Protein AF-M1A4H3-F1 (afdb_monomer)

Structure (mmCIF, N/CA/C/O backbone):
data_AF-M1A4H3-F1
#
_entry.id   AF-M1A4H3-F1
#
loop_
_atom_site.group_PDB
_atom_site.id
_atom_site.type_symbol
_atom_site.label_atom_id
_atom_site.label_alt_id
_atom_site.label_comp_id
_atom_site.label_asym_id
_atom_site.label_entity_id
_atom_site.label_seq_id
_atom_site.pdbx_PDB_ins_code
_atom_site.Cartn_x
_atom_site.Cartn_y
_atom_site.Cartn_z
_atom_site.occupancy
_atom_site.B_iso_or_equiv
_atom_site.auth_seq_id
_atom_site.auth_comp_id
_atom_site.auth_asym_id
_atom_site.auth_atom_id
_atom_site.pdbx_PDB_model_num
ATOM 1 N N . MET A 1 1 ? 8.754 -22.303 5.321 1.00 61.53 1 MET A N 1
ATOM 2 C CA . MET A 1 1 ? 7.638 -21.385 5.647 1.00 61.53 1 MET A CA 1
ATOM 3 C C . MET A 1 1 ? 6.984 -20.973 4.337 1.00 61.53 1 MET A C 1
ATOM 5 O O . MET A 1 1 ? 7.694 -20.470 3.478 1.00 61.53 1 MET A O 1
ATOM 9 N N . SER A 1 2 ? 5.695 -21.259 4.132 1.00 80.38 2 SER A N 1
ATOM 10 C CA . SER A 1 2 ? 4.992 -20.855 2.902 1.00 80.38 2 SER A CA 1
ATOM 11 C C . SER A 1 2 ? 4.730 -19.345 2.916 1.00 80.38 2 SER A C 1
ATOM 13 O O . SER A 1 2 ? 4.352 -18.802 3.953 1.00 80.38 2 SER A O 1
ATOM 15 N N . ILE A 1 3 ? 4.919 -18.668 1.779 1.00 85.06 3 ILE A N 1
ATOM 16 C CA . ILE A 1 3 ? 4.609 -17.235 1.613 1.00 85.06 3 ILE A CA 1
ATOM 17 C C . ILE A 1 3 ? 3.110 -16.986 1.378 1.00 85.06 3 ILE A C 1
ATOM 19 O O . ILE A 1 3 ? 2.618 -15.864 1.460 1.00 85.06 3 ILE A O 1
ATOM 23 N N . GLU A 1 4 ? 2.357 -18.051 1.111 1.00 89.56 4 GLU A N 1
ATOM 24 C CA . GLU A 1 4 ? 0.943 -18.008 0.754 1.00 89.56 4 GLU A CA 1
ATOM 25 C C . GLU A 1 4 ? 0.037 -17.330 1.802 1.00 89.56 4 GLU A C 1
ATOM 27 O O . GLU A 1 4 ? -0.810 -16.521 1.404 1.00 89.56 4 GLU A O 1
ATOM 32 N N . PRO A 1 5 ? 0.223 -17.534 3.125 1.00 92.88 5 PRO A N 1
ATOM 33 C CA . PRO A 1 5 ? -0.540 -16.802 4.136 1.00 92.88 5 PRO A CA 1
ATOM 34 C C . PRO A 1 5 ? -0.305 -15.288 4.071 1.00 92.88 5 PRO A C 1
ATOM 36 O O . PRO A 1 5 ? -1.248 -14.510 4.222 1.00 92.88 5 PRO A O 1
ATOM 39 N N . PHE A 1 6 ? 0.928 -14.862 3.786 1.00 91.69 6 PHE A N 1
ATOM 40 C CA . PHE A 1 6 ? 1.271 -13.447 3.643 1.00 91.69 6 PHE A CA 1
ATOM 41 C C . PHE A 1 6 ? 0.659 -12.853 2.372 1.00 91.69 6 PHE A C 1
ATOM 43 O O . PHE A 1 6 ? 0.064 -11.779 2.422 1.00 91.69 6 PHE A O 1
ATOM 50 N N . ASN A 1 7 ? 0.685 -13.586 1.256 1.00 94.12 7 ASN A N 1
ATOM 51 C CA . ASN A 1 7 ? -0.012 -13.180 0.033 1.00 94.12 7 ASN A CA 1
ATOM 52 C C . ASN A 1 7 ? -1.515 -13.003 0.269 1.00 94.12 7 ASN A C 1
ATOM 54 O O . ASN A 1 7 ? -2.116 -12.034 -0.201 1.00 94.12 7 ASN A O 1
ATOM 58 N N . ARG A 1 8 ? -2.135 -13.917 1.024 1.00 95.38 8 ARG A N 1
ATOM 59 C CA . ARG A 1 8 ? -3.549 -13.811 1.397 1.00 95.38 8 ARG A CA 1
ATOM 60 C C . ARG A 1 8 ? -3.813 -12.581 2.267 1.00 95.38 8 ARG A C 1
ATOM 62 O O . ARG A 1 8 ? -4.794 -11.883 2.015 1.00 95.38 8 ARG A O 1
ATOM 69 N N . LEU A 1 9 ? -2.942 -12.290 3.235 1.00 95.50 9 LEU A N 1
ATOM 70 C CA . LEU A 1 9 ? -3.032 -11.087 4.067 1.00 95.50 9 LEU A CA 1
ATOM 71 C C . LEU A 1 9 ? -3.004 -9.814 3.213 1.00 95.50 9 LEU A C 1
ATOM 73 O O . LEU A 1 9 ? -3.907 -8.989 3.335 1.00 95.50 9 LEU A O 1
ATOM 77 N N . VAL A 1 10 ? -2.027 -9.690 2.307 1.00 96.19 10 VAL A N 1
ATOM 78 C CA . VAL A 1 10 ? -1.900 -8.538 1.396 1.00 96.19 10 VAL A CA 1
ATOM 79 C C . VAL A 1 10 ? -3.169 -8.369 0.563 1.00 96.19 10 VAL A C 1
ATOM 81 O O . VAL A 1 10 ? -3.719 -7.276 0.483 1.00 96.19 10 VAL A O 1
ATOM 84 N N . LYS A 1 11 ? -3.687 -9.461 -0.006 1.00 95.50 11 LYS A N 1
ATOM 85 C CA . LYS A 1 11 ? -4.909 -9.459 -0.823 1.00 95.50 11 LYS A CA 1
ATOM 86 C C . LYS A 1 11 ? -6.155 -9.019 -0.052 1.00 95.50 11 LYS A C 1
ATOM 88 O O . LYS A 1 11 ? -7.016 -8.351 -0.627 1.00 95.50 11 LYS A O 1
ATOM 93 N N . LEU A 1 12 ? -6.283 -9.412 1.213 1.00 96.31 12 LEU A N 1
ATOM 94 C CA . LEU A 1 12 ? -7.395 -8.989 2.067 1.00 96.31 12 LEU A CA 1
ATOM 95 C C . LEU A 1 12 ? -7.249 -7.517 2.465 1.00 96.31 12 LEU A C 1
ATOM 97 O O . LEU A 1 12 ? -8.198 -6.753 2.309 1.00 96.31 12 LEU A O 1
ATOM 101 N N . ALA A 1 13 ? -6.054 -7.106 2.894 1.00 95.38 13 ALA A N 1
ATOM 102 C CA . ALA A 1 13 ? -5.763 -5.724 3.268 1.00 95.38 13 ALA A CA 1
ATOM 103 C C . ALA A 1 13 ? -5.952 -4.753 2.090 1.00 95.38 13 ALA A C 1
ATOM 105 O O . ALA A 1 13 ? -6.558 -3.700 2.262 1.00 95.38 13 ALA A O 1
ATOM 106 N N . ALA A 1 14 ? -5.515 -5.138 0.886 1.00 95.19 14 ALA A N 1
ATOM 107 C CA . ALA A 1 14 ? -5.727 -4.387 -0.349 1.00 95.19 14 ALA A CA 1
ATOM 108 C C . ALA A 1 14 ? -7.209 -4.056 -0.567 1.00 95.19 14 ALA A C 1
ATOM 110 O O . ALA A 1 14 ? -7.572 -2.896 -0.720 1.00 95.19 14 ALA A O 1
ATOM 111 N N . ARG A 1 15 ? -8.084 -5.066 -0.517 1.00 93.69 15 ARG A N 1
ATOM 112 C CA . ARG A 1 15 ? -9.527 -4.869 -0.728 1.00 93.69 15 ARG A CA 1
ATOM 113 C C . ARG A 1 15 ? -10.191 -4.093 0.409 1.00 93.69 15 ARG A C 1
ATOM 115 O O . ARG A 1 15 ? -11.107 -3.327 0.155 1.00 93.69 15 ARG A O 1
ATOM 122 N N . ALA A 1 16 ? -9.747 -4.297 1.647 1.00 93.00 16 ALA A N 1
ATOM 123 C CA . ALA A 1 16 ? -10.362 -3.670 2.814 1.00 93.00 16 ALA A CA 1
ATOM 124 C C . ALA A 1 16 ? -9.984 -2.190 2.981 1.00 93.00 16 ALA A C 1
ATOM 126 O O . ALA A 1 16 ? -10.812 -1.398 3.420 1.00 93.00 16 ALA A O 1
ATOM 127 N N . PHE A 1 17 ? -8.740 -1.819 2.664 1.00 91.56 17 PHE A N 1
ATOM 128 C CA . PHE A 1 17 ? -8.202 -0.489 2.976 1.00 91.56 17 PHE A CA 1
ATOM 129 C C . PHE A 1 17 ? -7.875 0.360 1.747 1.00 91.56 17 PHE A C 1
ATOM 131 O O . PHE A 1 17 ? -7.725 1.572 1.876 1.00 91.56 17 PHE A O 1
ATOM 138 N N . TYR A 1 18 ? -7.749 -0.257 0.571 1.00 91.25 18 TYR A N 1
ATOM 139 C CA . TYR A 1 18 ? -7.131 0.366 -0.597 1.00 91.25 18 TYR A CA 1
ATOM 140 C C . TYR A 1 18 ? -7.986 0.254 -1.879 1.00 91.25 18 TYR A C 1
ATOM 142 O O . TYR A 1 18 ? -7.478 0.509 -2.968 1.00 91.25 18 TYR A O 1
ATOM 150 N N . ASP A 1 19 ? -9.276 -0.094 -1.782 1.00 87.06 19 ASP A N 1
ATOM 151 C CA . ASP A 1 19 ? -10.191 -0.155 -2.942 1.00 87.06 19 ASP A CA 1
ATOM 152 C C . ASP A 1 19 ? -10.471 1.236 -3.544 1.00 87.06 19 ASP A C 1
ATOM 154 O O . ASP A 1 19 ? -10.415 1.430 -4.761 1.00 87.06 19 ASP A O 1
ATOM 158 N N . ASP A 1 20 ? -10.665 2.233 -2.678 1.00 80.50 20 ASP A N 1
ATOM 159 C CA . ASP A 1 20 ? -11.137 3.574 -3.042 1.00 80.50 20 ASP A CA 1
ATOM 160 C C . ASP A 1 20 ? -10.064 4.666 -2.908 1.00 80.50 20 ASP A C 1
ATOM 162 O O . ASP A 1 20 ? -10.375 5.826 -2.639 1.00 80.50 20 ASP A O 1
ATOM 166 N N . ILE A 1 21 ? -8.779 4.338 -3.089 1.00 73.75 21 ILE A N 1
ATOM 167 C CA . ILE A 1 21 ? -7.724 5.357 -2.972 1.00 73.75 21 ILE A CA 1
ATOM 168 C C . ILE A 1 21 ? -7.893 6.426 -4.057 1.00 73.75 21 ILE A C 1
ATOM 170 O O . ILE A 1 21 ? -7.569 6.225 -5.231 1.00 73.75 21 ILE A O 1
ATOM 174 N N . THR A 1 22 ? -8.302 7.622 -3.646 1.00 62.78 22 THR A N 1
ATOM 175 C CA . THR A 1 22 ? -8.235 8.821 -4.475 1.00 62.78 22 THR A CA 1
ATOM 176 C C . THR A 1 22 ? -6.889 9.502 -4.253 1.00 62.78 22 THR A C 1
ATOM 178 O O . THR A 1 22 ? -6.707 10.236 -3.291 1.00 62.78 22 THR A O 1
ATOM 181 N N . THR A 1 23 ? -5.928 9.339 -5.164 1.00 56.72 23 THR A N 1
ATOM 182 C CA . THR A 1 23 ? -4.648 10.082 -5.106 1.00 56.72 23 THR A CA 1
ATOM 183 C C . THR A 1 23 ? -4.798 11.571 -5.498 1.00 56.72 23 THR A C 1
ATOM 185 O O . THR A 1 23 ? -3.877 12.150 -6.080 1.00 56.72 23 THR A O 1
ATOM 188 N N . LYS A 1 24 ? -5.976 12.184 -5.307 1.00 51.41 24 LYS A N 1
ATOM 189 C CA . LYS A 1 24 ? -6.238 13.611 -5.566 1.00 51.41 24 LYS A CA 1
ATOM 190 C C . LYS A 1 24 ? -6.269 14.335 -4.218 1.00 51.41 24 LYS A C 1
ATOM 192 O O . LYS A 1 24 ? -6.995 13.907 -3.335 1.00 51.41 24 LYS A O 1
ATOM 197 N N . GLY A 1 25 ? -5.496 15.415 -4.083 1.00 46.19 25 GLY A N 1
ATOM 198 C CA . GLY A 1 25 ? -5.625 16.340 -2.953 1.00 46.19 25 GLY A CA 1
ATOM 199 C C . GLY A 1 25 ? -6.985 17.044 -2.975 1.00 46.19 25 GLY A C 1
ATOM 200 O O . GLY A 1 25 ? -7.541 17.258 -4.054 1.00 46.19 25 GLY A O 1
ATOM 201 N N . ASP A 1 26 ? -7.491 17.407 -1.797 1.00 46.97 26 ASP A 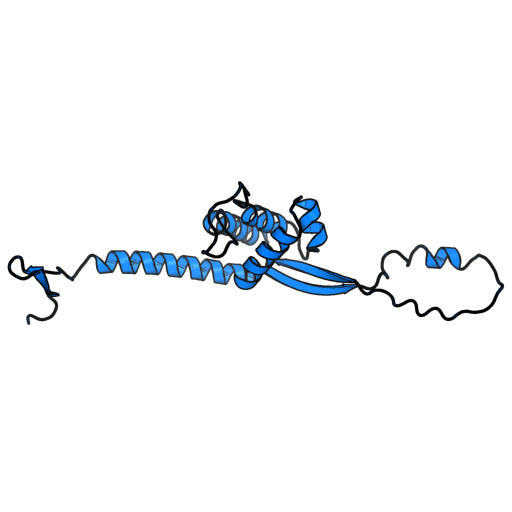N 1
ATOM 202 C CA . ASP A 1 26 ? -8.872 17.840 -1.508 1.00 46.97 26 ASP A CA 1
ATOM 203 C C . ASP A 1 26 ? -9.433 19.034 -2.319 1.00 46.97 26 ASP A C 1
ATOM 205 O O . ASP A 1 26 ? -10.619 19.332 -2.229 1.00 46.97 26 ASP A O 1
ATOM 209 N N . ASN A 1 27 ? -8.645 19.704 -3.167 1.00 46.09 27 ASN A N 1
ATOM 210 C CA . ASN A 1 27 ? -9.006 20.987 -3.790 1.00 46.09 27 ASN A CA 1
ATOM 211 C C . ASN A 1 27 ? -9.230 20.945 -5.316 1.00 46.09 27 ASN A C 1
ATOM 213 O O . ASN A 1 27 ? -8.806 21.859 -6.026 1.00 46.09 27 ASN A O 1
ATOM 217 N N . GLN A 1 28 ? -9.886 19.918 -5.867 1.00 50.28 28 GLN A N 1
ATOM 218 C CA . GLN A 1 28 ? -10.300 19.954 -7.281 1.00 50.28 28 GLN A CA 1
ATOM 219 C C . GLN A 1 28 ? -11.765 19.551 -7.497 1.00 50.28 28 GLN A C 1
ATOM 221 O O . GLN A 1 28 ? -12.145 18.435 -7.128 1.00 50.28 28 GLN A O 1
ATOM 226 N N . PRO A 1 29 ? -12.581 20.409 -8.150 1.00 47.84 29 PRO A N 1
ATOM 227 C CA . PRO A 1 29 ? -13.937 20.052 -8.536 1.00 47.84 29 PRO A CA 1
ATOM 228 C C . PRO A 1 29 ? -13.907 18.868 -9.507 1.00 47.84 29 PRO A C 1
ATOM 230 O O . PRO A 1 29 ? -13.010 18.729 -10.342 1.00 47.84 29 PRO A O 1
ATOM 233 N N . LYS A 1 30 ? -14.887 17.973 -9.353 1.00 54.81 30 LYS A N 1
ATOM 234 C CA . LYS A 1 30 ? -15.017 16.720 -10.103 1.00 54.81 30 LYS A CA 1
ATOM 235 C C . LYS A 1 30 ? -15.206 16.998 -11.600 1.00 54.81 30 LYS A C 1
ATOM 237 O O . LYS A 1 30 ? -16.330 17.045 -12.081 1.00 54.81 30 LYS A O 1
ATOM 242 N N . SER A 1 31 ? -14.113 17.127 -12.348 1.00 39.44 31 SER A N 1
ATOM 243 C CA . SER A 1 31 ? -14.131 16.947 -13.797 1.00 39.44 31 SER A CA 1
ATOM 244 C C . SER A 1 31 ? -13.686 15.525 -14.147 1.00 39.44 31 SER A C 1
ATOM 246 O O . SER A 1 31 ? -12.681 15.023 -13.637 1.00 39.44 31 SER A O 1
ATOM 248 N N . GLY A 1 32 ? -14.493 14.880 -14.992 1.00 43.75 32 GLY A N 1
ATOM 249 C CA . GLY A 1 32 ? -14.108 13.764 -15.852 1.00 43.75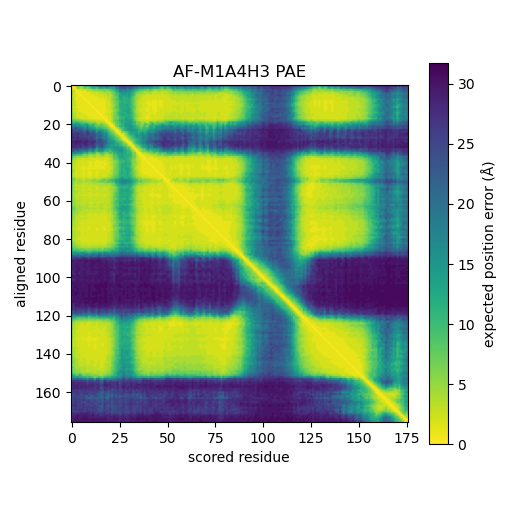 32 GLY A CA 1
ATOM 250 C C . GLY A 1 32 ? -13.722 12.460 -15.157 1.00 43.75 32 GLY A C 1
ATOM 251 O O . GLY A 1 32 ? -12.586 12.286 -14.728 1.00 43.75 32 GLY A O 1
ATOM 252 N N . ARG A 1 33 ? -14.672 11.521 -15.133 1.00 48.00 33 ARG A N 1
ATOM 253 C CA . ARG A 1 33 ? -14.497 10.058 -15.202 1.00 48.00 33 ARG A CA 1
ATOM 254 C C . ARG A 1 33 ? -13.036 9.584 -15.336 1.00 48.00 33 ARG A C 1
ATOM 256 O O . ARG A 1 33 ? -12.551 9.351 -16.437 1.00 48.00 33 ARG A O 1
ATOM 263 N N . SER A 1 34 ? -12.339 9.407 -14.216 1.00 53.72 34 SER A N 1
ATOM 264 C CA . SER A 1 34 ? -11.167 8.531 -14.172 1.00 53.72 34 SER A CA 1
ATOM 265 C C . SER A 1 34 ? -11.449 7.470 -13.126 1.00 53.72 34 SER A C 1
ATOM 267 O O . SER A 1 34 ? -11.411 7.763 -11.926 1.00 53.72 34 SER A O 1
ATOM 269 N N . ASP A 1 35 ? -11.762 6.269 -13.595 1.00 61.56 35 ASP A N 1
ATOM 270 C CA . ASP A 1 35 ? -12.054 5.082 -12.795 1.00 61.56 35 ASP A CA 1
ATOM 271 C C . ASP A 1 35 ? -10.757 4.570 -12.133 1.00 61.56 35 ASP A C 1
ATOM 273 O O . ASP A 1 35 ? -10.278 3.479 -12.411 1.00 61.56 35 ASP A O 1
ATOM 277 N N . ASN A 1 36 ? -10.131 5.389 -11.273 1.00 68.56 36 ASN A N 1
ATOM 278 C CA . ASN A 1 36 ? -8.916 5.007 -10.536 1.00 68.56 36 ASN A CA 1
ATOM 279 C C . ASN A 1 36 ? -9.213 4.029 -9.387 1.00 68.56 36 ASN A C 1
ATOM 281 O O . ASN A 1 36 ? -8.293 3.550 -8.720 1.00 68.56 36 ASN A O 1
ATOM 285 N N . ARG A 1 37 ? -10.500 3.757 -9.156 1.00 80.56 37 ARG A N 1
ATOM 286 C CA . ARG A 1 37 ? -10.997 2.794 -8.182 1.00 80.56 37 ARG A CA 1
ATOM 287 C C . ARG A 1 37 ? -10.457 1.404 -8.513 1.00 80.56 37 ARG A C 1
ATOM 289 O O . ARG A 1 37 ? -10.458 0.992 -9.669 1.00 80.56 37 ARG A O 1
ATOM 296 N N . GLY A 1 38 ? -9.946 0.701 -7.510 1.00 86.94 38 GLY A N 1
ATOM 297 C CA . GLY A 1 38 ? -9.391 -0.642 -7.665 1.00 86.94 38 GLY A CA 1
ATOM 298 C C . GLY A 1 38 ? -7.992 -0.720 -8.296 1.00 86.94 38 GLY A C 1
ATOM 299 O O . GLY A 1 38 ? -7.374 -1.781 -8.216 1.00 86.94 38 GLY A O 1
ATOM 300 N N . ILE A 1 39 ? -7.421 0.366 -8.848 1.00 91.00 39 ILE A N 1
ATOM 301 C CA . ILE A 1 39 ? -6.050 0.347 -9.414 1.00 91.00 39 ILE A CA 1
ATOM 302 C C . ILE A 1 39 ? -5.027 -0.090 -8.358 1.00 91.00 39 ILE A C 1
ATOM 304 O O . ILE A 1 39 ? -4.147 -0.907 -8.627 1.00 91.00 39 ILE A O 1
ATOM 308 N N . ALA A 1 40 ? -5.162 0.429 -7.139 1.00 93.38 40 ALA A N 1
ATOM 309 C CA . ALA A 1 40 ? -4.304 0.078 -6.017 1.00 93.38 40 ALA A CA 1
ATOM 310 C C . ALA A 1 40 ? -4.377 -1.421 -5.675 1.00 93.38 40 ALA A C 1
ATOM 312 O O . ALA A 1 40 ? -3.343 -2.072 -5.512 1.00 93.38 40 ALA A O 1
ATOM 313 N N . VAL A 1 41 ? -5.586 -1.985 -5.656 1.00 94.81 41 VAL A N 1
ATOM 314 C CA . VAL A 1 41 ? -5.809 -3.420 -5.432 1.00 94.81 41 VAL A CA 1
ATOM 315 C C . VAL A 1 41 ? -5.150 -4.253 -6.530 1.00 94.81 41 VAL A C 1
ATOM 317 O O . VAL A 1 41 ? -4.480 -5.238 -6.225 1.00 94.81 41 VAL A O 1
ATOM 320 N N . VAL A 1 42 ? -5.289 -3.841 -7.794 1.00 94.81 42 VAL A N 1
ATOM 321 C CA . VAL A 1 42 ? -4.683 -4.527 -8.947 1.00 94.81 42 VAL A CA 1
ATOM 322 C C . VAL A 1 42 ? -3.156 -4.533 -8.856 1.00 94.81 42 VAL A C 1
ATOM 324 O O . VAL A 1 42 ? -2.537 -5.576 -9.067 1.00 94.81 42 VAL A O 1
ATOM 327 N N . ILE A 1 43 ? -2.538 -3.403 -8.498 1.00 95.19 43 ILE A N 1
ATOM 328 C CA . ILE A 1 43 ? -1.079 -3.309 -8.346 1.00 95.19 43 ILE A CA 1
ATOM 329 C C . ILE A 1 43 ? -0.592 -4.218 -7.211 1.00 95.19 43 ILE A C 1
ATOM 331 O O . ILE A 1 43 ? 0.348 -4.986 -7.413 1.00 95.19 43 ILE A O 1
ATOM 335 N N . LEU A 1 44 ? -1.237 -4.180 -6.038 1.00 95.69 44 LEU A N 1
ATOM 336 C CA . LEU A 1 44 ? -0.858 -5.039 -4.912 1.00 95.69 44 LEU A CA 1
ATOM 337 C C . LEU A 1 44 ? -1.032 -6.526 -5.252 1.00 95.69 44 LEU A C 1
ATOM 339 O O . LEU A 1 44 ? -0.131 -7.315 -4.973 1.00 95.69 44 LEU A O 1
ATOM 343 N N . ASP A 1 45 ? -2.132 -6.920 -5.908 1.00 95.06 45 ASP A N 1
ATOM 344 C CA . ASP A 1 45 ? -2.348 -8.316 -6.318 1.00 95.06 45 ASP A CA 1
ATOM 345 C C . ASP A 1 45 ? -1.284 -8.787 -7.319 1.00 95.06 45 ASP A C 1
ATOM 347 O O . ASP A 1 45 ? -0.778 -9.904 -7.195 1.00 95.06 45 ASP A O 1
ATOM 351 N N . ALA A 1 46 ? -0.876 -7.931 -8.259 1.00 95.88 46 ALA A N 1
ATOM 352 C CA . ALA A 1 46 ? 0.206 -8.239 -9.190 1.00 95.88 46 ALA A CA 1
ATOM 353 C C . ALA A 1 46 ? 1.551 -8.437 -8.471 1.00 95.88 46 ALA A C 1
ATOM 355 O O . ALA A 1 46 ? 2.270 -9.398 -8.761 1.00 95.88 46 ALA A O 1
ATOM 356 N N . LEU A 1 47 ? 1.862 -7.583 -7.491 1.00 95.38 47 LEU A N 1
ATOM 357 C CA . LEU A 1 47 ? 3.088 -7.681 -6.696 1.00 95.38 47 LEU A CA 1
ATOM 358 C C . LEU A 1 47 ? 3.104 -8.905 -5.761 1.00 95.38 47 LEU A C 1
ATOM 360 O O . LEU A 1 47 ? 4.181 -9.397 -5.446 1.00 95.38 47 LEU A O 1
ATOM 364 N N . THR A 1 48 ? 1.954 -9.485 -5.384 1.00 94.50 48 THR A N 1
ATOM 365 C CA . THR A 1 48 ? 1.951 -10.773 -4.643 1.00 94.50 48 THR A CA 1
ATOM 366 C C . THR A 1 48 ? 2.442 -11.960 -5.476 1.00 94.50 48 THR A C 1
ATOM 368 O O . THR A 1 48 ? 2.786 -13.004 -4.924 1.00 94.50 48 THR A O 1
ATOM 371 N N . ARG A 1 49 ? 2.466 -11.829 -6.810 1.00 91.19 49 ARG A N 1
ATOM 372 C CA . ARG A 1 49 ? 2.866 -12.904 -7.733 1.00 91.19 49 ARG A CA 1
ATOM 373 C C . ARG A 1 49 ? 4.313 -12.775 -8.207 1.00 91.19 49 ARG A C 1
ATOM 375 O O . ARG A 1 49 ? 4.812 -13.694 -8.848 1.00 91.19 49 ARG A O 1
ATOM 382 N N . ARG A 1 50 ? 4.965 -11.633 -7.965 1.00 88.19 50 ARG A N 1
ATOM 383 C CA . ARG A 1 50 ? 6.265 -11.288 -8.552 1.00 88.19 50 ARG A CA 1
ATOM 384 C C . ARG A 1 50 ? 7.138 -10.567 -7.536 1.00 88.19 50 ARG A C 1
ATOM 386 O O . ARG A 1 50 ? 6.685 -9.637 -6.880 1.00 88.19 50 ARG A O 1
ATOM 393 N N . GLN A 1 51 ? 8.405 -10.949 -7.456 1.00 85.19 51 GLN A N 1
ATOM 394 C CA . GLN A 1 51 ? 9.380 -10.268 -6.611 1.00 85.19 51 GLN A CA 1
ATOM 395 C C . GLN A 1 51 ? 10.239 -9.325 -7.462 1.00 85.19 51 GLN A C 1
ATOM 397 O O . GLN A 1 51 ? 10.617 -9.694 -8.568 1.00 85.19 51 GLN A O 1
ATOM 402 N N . TRP A 1 52 ? 10.531 -8.125 -6.945 1.00 92.62 52 TRP A N 1
ATOM 403 C CA . TRP A 1 52 ? 11.396 -7.109 -7.569 1.00 92.62 52 TRP A CA 1
ATOM 404 C C . TRP A 1 52 ? 11.092 -6.842 -9.053 1.00 92.62 52 TRP A C 1
ATOM 406 O O . TRP A 1 52 ? 11.832 -7.238 -9.950 1.00 92.62 52 TRP A O 1
ATOM 416 N N . VAL A 1 53 ? 9.996 -6.130 -9.319 1.00 94.44 53 VAL A N 1
ATOM 417 C CA . VAL A 1 53 ? 9.534 -5.829 -10.683 1.00 94.44 53 VAL A CA 1
ATOM 418 C C . VAL A 1 53 ? 9.960 -4.421 -11.093 1.00 94.44 53 VAL A C 1
ATOM 420 O O . VAL A 1 53 ? 9.790 -3.475 -10.318 1.00 94.44 53 VAL A O 1
ATOM 423 N N . ARG A 1 54 ? 10.463 -4.261 -12.326 1.00 94.19 54 ARG A N 1
ATOM 424 C CA . ARG A 1 54 ? 10.677 -2.937 -12.933 1.00 94.19 54 ARG A CA 1
ATOM 425 C C . ARG A 1 54 ? 9.352 -2.201 -13.057 1.00 94.19 54 ARG A C 1
ATOM 427 O O . ARG A 1 54 ? 8.402 -2.730 -13.630 1.00 94.19 54 ARG A O 1
ATOM 434 N N . GLU A 1 55 ? 9.301 -0.956 -12.598 1.00 95.06 55 GLU A N 1
ATOM 435 C CA . GLU A 1 55 ? 8.070 -0.155 -12.645 1.00 95.06 55 GLU A CA 1
ATOM 436 C C . GLU A 1 55 ? 7.538 0.019 -14.073 1.00 95.06 55 GLU A C 1
ATOM 438 O O . GLU A 1 55 ? 6.331 0.049 -14.293 1.00 95.06 55 GLU A O 1
ATOM 443 N N . GLU A 1 56 ? 8.431 0.115 -15.058 1.00 92.56 56 GLU A N 1
ATOM 444 C CA . GLU A 1 56 ? 8.051 0.253 -16.466 1.00 92.56 56 GLU A CA 1
ATOM 445 C C . GLU A 1 56 ? 7.385 -1.009 -17.018 1.00 92.56 56 GLU A C 1
ATOM 447 O O . GLU A 1 56 ? 6.399 -0.908 -17.746 1.00 92.56 56 GLU A O 1
ATOM 452 N N . ASP A 1 57 ? 7.885 -2.187 -16.648 1.00 94.12 57 ASP A N 1
ATOM 453 C CA . ASP A 1 57 ? 7.308 -3.464 -17.077 1.00 94.12 57 ASP A CA 1
ATOM 454 C C . ASP A 1 57 ? 5.993 -3.734 -16.342 1.00 94.12 57 ASP A C 1
ATOM 456 O O . ASP A 1 57 ? 5.017 -4.162 -16.951 1.00 94.12 57 ASP A O 1
ATOM 460 N N . LEU A 1 58 ? 5.915 -3.374 -15.057 1.00 95.25 58 LEU A N 1
ATOM 461 C CA . LEU A 1 58 ? 4.671 -3.430 -14.293 1.00 95.25 58 LEU A CA 1
ATOM 462 C C . LEU A 1 58 ? 3.578 -2.546 -14.917 1.00 95.25 58 LEU A C 1
ATOM 464 O O . LEU A 1 58 ? 2.425 -2.963 -15.001 1.00 95.25 58 LEU A O 1
ATOM 468 N N . ALA A 1 59 ? 3.931 -1.342 -15.386 1.00 95.12 59 ALA A N 1
ATOM 469 C CA . ALA A 1 59 ? 2.991 -0.454 -16.071 1.00 95.12 59 ALA A CA 1
ATOM 470 C C . ALA A 1 59 ? 2.466 -1.073 -17.372 1.00 95.12 59 ALA A C 1
ATOM 472 O O . ALA A 1 59 ? 1.259 -1.044 -17.617 1.00 95.12 59 ALA A O 1
ATOM 473 N N . LYS A 1 60 ? 3.362 -1.651 -18.183 1.00 95.12 60 LYS A N 1
ATOM 474 C CA . LYS A 1 60 ? 3.009 -2.310 -19.449 1.00 95.12 60 LYS A CA 1
ATOM 475 C C . LYS 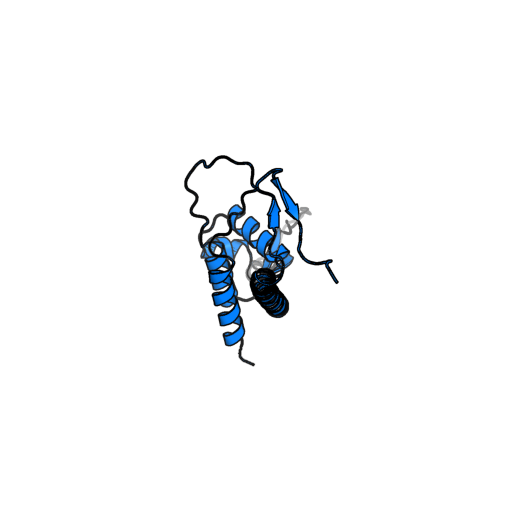A 1 60 ? 2.086 -3.504 -19.219 1.00 95.12 60 LYS A C 1
ATOM 477 O O . LYS A 1 60 ? 1.044 -3.593 -19.864 1.00 95.12 60 LYS A O 1
ATOM 482 N N . ASP A 1 61 ? 2.423 -4.364 -18.263 1.00 93.94 61 ASP A N 1
ATOM 483 C CA . ASP A 1 61 ? 1.674 -5.591 -17.985 1.00 93.94 61 ASP A CA 1
ATOM 484 C C . ASP A 1 61 ? 0.273 -5.311 -17.445 1.00 93.94 61 ASP A C 1
ATOM 486 O O . ASP A 1 61 ? -0.691 -5.974 -17.828 1.00 93.94 61 ASP A O 1
ATOM 490 N N . LEU A 1 62 ? 0.145 -4.297 -16.586 1.00 93.38 62 LEU A N 1
ATOM 491 C CA . LEU A 1 62 ? -1.147 -3.866 -16.052 1.00 93.38 62 LEU A CA 1
ATOM 492 C C . LEU A 1 62 ? -1.899 -2.922 -16.998 1.00 93.38 62 LEU A C 1
ATOM 494 O O . LEU A 1 62 ? -3.018 -2.520 -16.687 1.00 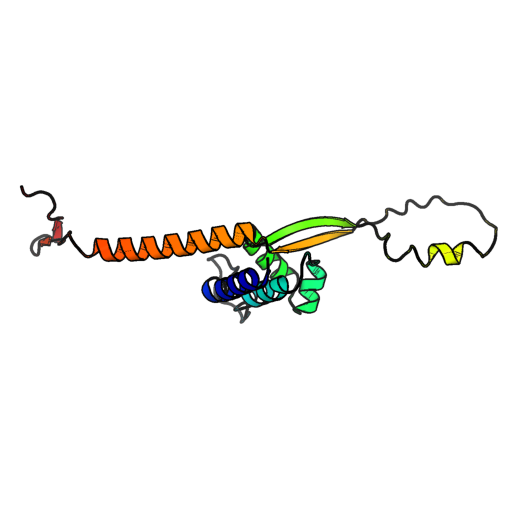93.38 62 LEU A O 1
ATOM 498 N N . LYS A 1 63 ? -1.299 -2.563 -18.143 1.00 93.38 63 LYS A N 1
ATOM 499 C CA . LYS A 1 63 ? -1.822 -1.576 -19.103 1.00 93.38 63 LYS A CA 1
ATOM 500 C C . LYS A 1 63 ? -2.189 -0.247 -18.430 1.00 93.38 63 LYS A C 1
ATOM 502 O O . LYS A 1 63 ? -3.155 0.414 -18.806 1.00 93.38 63 LYS A O 1
ATOM 507 N N . LEU A 1 64 ? -1.411 0.139 -17.421 1.00 91.19 64 LEU A N 1
ATOM 508 C CA . LEU A 1 64 ? -1.600 1.368 -16.662 1.00 91.19 64 LEU A CA 1
ATOM 509 C C . LEU A 1 64 ? -0.703 2.470 -17.211 1.00 91.19 64 LEU A C 1
ATOM 511 O O . LEU A 1 64 ? 0.448 2.247 -17.584 1.00 91.19 64 LEU A O 1
ATOM 515 N N . HIS A 1 65 ? -1.199 3.704 -17.177 1.00 91.06 65 HIS A N 1
ATOM 516 C CA . HIS A 1 65 ? -0.366 4.849 -17.504 1.00 91.06 65 HIS A CA 1
ATOM 517 C C . HIS A 1 65 ? 0.752 5.010 -16.457 1.00 91.06 65 HIS A C 1
ATOM 519 O O . HIS A 1 65 ? 0.488 5.093 -15.254 1.00 91.06 65 HIS A O 1
ATOM 525 N N . THR A 1 66 ? 2.008 5.156 -16.891 1.00 91.81 66 THR A N 1
ATOM 526 C CA . THR A 1 66 ? 3.189 5.190 -16.003 1.00 91.81 66 THR A CA 1
ATOM 527 C C . THR A 1 66 ? 3.095 6.257 -14.908 1.00 91.81 66 THR A C 1
ATOM 529 O O . THR A 1 66 ? 3.525 6.041 -13.777 1.00 91.81 66 THR A O 1
ATOM 532 N N . LYS A 1 67 ? 2.489 7.417 -15.199 1.00 90.88 67 LYS A N 1
ATOM 533 C CA . LYS A 1 67 ? 2.266 8.481 -14.197 1.00 90.88 67 LYS A CA 1
ATOM 534 C C . LYS A 1 67 ? 1.265 8.074 -13.111 1.00 90.88 67 LYS A C 1
ATOM 536 O O . LYS A 1 67 ? 1.429 8.506 -11.976 1.00 90.88 67 LYS A O 1
ATOM 541 N N . GLN A 1 68 ? 0.241 7.284 -13.447 1.00 90.00 68 GLN A N 1
ATOM 542 C CA . GLN A 1 68 ? -0.708 6.764 -12.458 1.00 90.00 68 GLN A CA 1
ATOM 543 C C . GLN A 1 68 ? -0.014 5.726 -11.581 1.00 90.00 68 GLN A C 1
ATOM 545 O O . GLN A 1 68 ? 0.005 5.901 -10.367 1.00 90.00 68 GLN A O 1
ATOM 550 N N . LEU A 1 69 ? 0.668 4.748 -12.191 1.00 93.19 69 LEU A N 1
ATOM 551 C CA . LEU A 1 69 ? 1.427 3.738 -11.450 1.00 93.19 69 LEU A CA 1
ATOM 552 C C . LEU A 1 69 ? 2.428 4.382 -10.482 1.00 93.19 69 LEU A C 1
ATOM 554 O O . LEU A 1 69 ? 2.412 4.077 -9.296 1.00 93.19 69 LEU A O 1
ATOM 558 N N . ARG A 1 70 ? 3.251 5.330 -10.951 1.00 92.50 70 ARG A N 1
ATOM 559 C CA . ARG A 1 70 ? 4.239 6.015 -10.098 1.00 92.50 70 ARG A CA 1
ATOM 560 C C . ARG A 1 70 ? 3.609 6.765 -8.924 1.00 92.50 70 ARG A C 1
ATOM 562 O O . ARG A 1 70 ? 4.232 6.837 -7.872 1.00 92.50 70 ARG A O 1
ATOM 569 N N . ARG A 1 71 ? 2.413 7.345 -9.084 1.00 91.62 71 ARG A N 1
ATOM 570 C CA . ARG A 1 71 ? 1.693 7.995 -7.972 1.00 91.62 71 ARG A CA 1
ATOM 571 C C . ARG A 1 71 ? 1.245 6.966 -6.941 1.00 91.62 71 ARG A C 1
ATOM 573 O O . ARG A 1 71 ? 1.474 7.171 -5.757 1.00 91.62 71 ARG A O 1
ATOM 580 N N . THR A 1 72 ? 0.664 5.858 -7.393 1.00 93.06 72 THR A N 1
ATOM 581 C CA . THR A 1 72 ? 0.209 4.787 -6.501 1.00 93.06 72 THR A CA 1
ATOM 582 C C . THR A 1 72 ? 1.375 4.091 -5.795 1.00 93.06 72 THR A C 1
ATOM 584 O O . THR A 1 72 ? 1.285 3.826 -4.604 1.00 93.06 72 THR A O 1
ATOM 587 N N . LEU A 1 73 ? 2.499 3.861 -6.481 1.00 94.56 73 LEU A N 1
ATOM 588 C CA . LEU A 1 73 ? 3.699 3.285 -5.866 1.00 94.56 73 LEU A CA 1
ATOM 589 C C . LEU A 1 73 ? 4.315 4.214 -4.809 1.00 94.56 73 LEU A C 1
ATOM 591 O O . LEU A 1 73 ? 4.699 3.732 -3.752 1.00 94.56 73 LEU A O 1
ATOM 595 N N . ARG A 1 74 ? 4.358 5.536 -5.037 1.00 94.00 74 ARG A N 1
ATOM 596 C CA . ARG A 1 74 ? 4.786 6.490 -3.992 1.00 94.00 74 ARG A CA 1
ATOM 597 C C . ARG A 1 74 ? 3.884 6.429 -2.764 1.00 94.00 74 ARG A C 1
ATOM 599 O O . ARG A 1 74 ? 4.384 6.356 -1.653 1.00 94.00 74 ARG A O 1
ATOM 606 N N . PHE A 1 75 ? 2.569 6.386 -2.974 1.00 94.06 75 PHE A N 1
ATOM 607 C CA . PHE A 1 75 ? 1.617 6.232 -1.877 1.00 94.06 75 PHE A CA 1
ATOM 608 C C . PHE A 1 75 ? 1.863 4.933 -1.087 1.00 94.06 75 PHE A C 1
ATOM 610 O O . PHE A 1 75 ? 1.893 4.946 0.138 1.00 94.06 75 PHE A O 1
ATOM 617 N N . PHE A 1 76 ? 2.103 3.808 -1.765 1.00 95.69 76 PHE A N 1
ATOM 618 C CA . PHE A 1 76 ? 2.422 2.546 -1.090 1.00 95.69 76 PHE A CA 1
ATOM 619 C C . PHE A 1 76 ? 3.764 2.559 -0.354 1.00 95.69 76 PHE A C 1
ATOM 621 O O . PHE A 1 76 ? 3.904 1.883 0.662 1.00 95.69 76 PHE A O 1
ATOM 628 N N . GLU A 1 77 ? 4.747 3.301 -0.856 1.00 95.62 77 GLU A N 1
ATOM 629 C CA . GLU A 1 77 ? 6.039 3.499 -0.196 1.00 95.62 77 GLU A CA 1
ATOM 630 C C . GLU A 1 77 ? 5.892 4.347 1.081 1.00 95.62 77 GLU A C 1
ATOM 632 O O . GLU A 1 77 ? 6.453 4.001 2.124 1.00 95.62 77 GLU A O 1
ATOM 637 N N . GLU A 1 78 ? 5.082 5.409 1.037 1.00 95.06 78 GLU A N 1
ATOM 638 C CA . GLU A 1 78 ? 4.722 6.229 2.205 1.00 95.06 78 GLU A CA 1
ATOM 639 C C . GLU A 1 78 ? 3.982 5.399 3.265 1.00 95.06 78 GLU A C 1
ATOM 641 O O . GLU A 1 78 ? 4.306 5.461 4.451 1.00 95.06 78 GLU A O 1
ATOM 646 N N . GLU A 1 79 ? 3.063 4.543 2.820 1.00 94.25 79 GLU A N 1
ATOM 647 C CA . GLU A 1 79 ? 2.293 3.607 3.646 1.00 94.25 79 GLU A CA 1
ATOM 648 C C . GLU A 1 79 ? 3.086 2.375 4.111 1.00 94.25 79 GLU A C 1
ATOM 650 O O . GLU A 1 79 ? 2.524 1.504 4.776 1.00 94.25 79 GLU A O 1
ATOM 655 N N . LYS A 1 80 ? 4.382 2.289 3.775 1.00 96.19 80 LYS A N 1
ATOM 656 C CA . LYS A 1 80 ? 5.284 1.181 4.141 1.00 96.19 80 LYS A CA 1
ATOM 657 C C . LYS A 1 80 ? 4.816 -0.194 3.653 1.00 96.19 80 LYS A C 1
ATOM 659 O O . LYS A 1 80 ? 5.108 -1.212 4.269 1.00 96.19 80 LYS A O 1
ATOM 664 N N . LEU A 1 81 ? 4.105 -0.240 2.528 1.00 96.06 81 LEU A N 1
ATOM 665 C CA . LEU A 1 81 ? 3.671 -1.496 1.911 1.00 96.06 81 LEU A CA 1
ATOM 666 C C . LEU A 1 81 ? 4.701 -2.049 0.926 1.00 96.06 81 LEU A C 1
ATOM 668 O O . LEU A 1 81 ? 4.769 -3.256 0.703 1.00 96.06 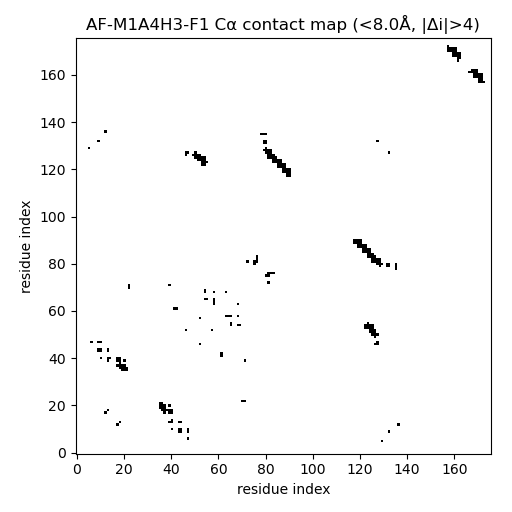81 LEU A O 1
ATOM 672 N N . ILE A 1 82 ? 5.476 -1.171 0.291 1.00 96.62 82 ILE A N 1
ATOM 673 C CA . ILE A 1 82 ? 6.473 -1.566 -0.703 1.00 96.62 82 ILE A CA 1
ATOM 674 C C . ILE A 1 82 ? 7.837 -0.967 -0.395 1.00 96.62 82 ILE A C 1
ATOM 676 O O . ILE A 1 82 ? 7.947 0.109 0.193 1.00 96.62 82 ILE A O 1
ATOM 680 N N . THR A 1 83 ? 8.866 -1.641 -0.890 1.00 95.56 83 THR A N 1
ATOM 681 C CA . THR A 1 83 ? 10.223 -1.111 -1.003 1.00 95.56 83 THR A CA 1
ATOM 682 C C . THR A 1 83 ? 10.486 -0.749 -2.458 1.00 95.56 83 THR A C 1
ATOM 684 O O . THR A 1 83 ? 10.101 -1.494 -3.368 1.00 95.56 83 THR A O 1
ATOM 687 N N . ARG A 1 84 ? 11.145 0.390 -2.688 1.00 94.31 84 ARG A N 1
ATOM 688 C CA . ARG A 1 84 ? 11.580 0.827 -4.017 1.00 94.31 84 ARG A CA 1
ATOM 689 C C . ARG A 1 84 ? 13.095 0.969 -4.044 1.00 94.31 84 ARG A C 1
ATOM 691 O O . ARG A 1 84 ? 13.693 1.462 -3.094 1.00 94.31 84 ARG A O 1
ATOM 698 N N . ASP A 1 85 ? 13.697 0.513 -5.134 1.00 92.44 85 ASP A N 1
ATOM 699 C CA . ASP A 1 85 ? 15.140 0.586 -5.362 1.00 92.44 85 ASP A CA 1
ATOM 700 C C . ASP A 1 85 ? 15.412 1.169 -6.754 1.00 92.44 85 ASP A C 1
ATOM 702 O O . ASP A 1 85 ? 14.730 0.835 -7.727 1.00 92.44 85 ASP A O 1
ATOM 706 N N . HIS A 1 86 ? 16.398 2.058 -6.854 1.00 89.25 86 HIS A N 1
ATOM 707 C CA . HIS A 1 86 ? 16.764 2.735 -8.096 1.00 89.25 86 HIS A CA 1
ATOM 708 C C . HIS A 1 86 ? 18.158 2.296 -8.521 1.00 89.25 86 HIS A C 1
ATOM 710 O O . HIS A 1 86 ? 19.162 2.689 -7.927 1.00 89.25 86 HIS A O 1
ATOM 716 N N . ARG A 1 87 ? 18.231 1.517 -9.599 1.00 86.00 87 ARG A N 1
ATOM 717 C CA . ARG A 1 87 ? 19.490 0.977 -10.115 1.00 86.00 87 ARG A CA 1
ATOM 718 C C . ARG A 1 87 ? 19.878 1.678 -11.402 1.00 86.00 87 ARG A C 1
ATOM 720 O O . ARG A 1 87 ? 19.066 1.817 -12.313 1.00 86.00 87 ARG A O 1
ATOM 727 N N . LYS A 1 88 ? 21.133 2.117 -11.489 1.00 76.88 88 LYS A N 1
ATOM 728 C CA . LYS A 1 88 ? 21.724 2.568 -12.752 1.00 76.88 88 LYS A CA 1
ATOM 729 C C . LYS A 1 88 ? 22.170 1.337 -13.518 1.00 76.88 88 LYS A C 1
ATOM 731 O O . LYS A 1 88 ? 23.160 0.712 -13.148 1.00 76.88 88 LYS A O 1
ATOM 736 N N . GLU A 1 89 ? 21.451 0.994 -14.574 1.00 68.38 89 GLU A N 1
ATOM 737 C CA . GLU A 1 89 ? 21.881 -0.068 -15.475 1.00 68.38 89 GLU A CA 1
ATOM 738 C C . GLU A 1 89 ? 22.563 0.579 -16.681 1.00 68.38 89 GLU A C 1
ATOM 740 O O . GLU A 1 89 ? 22.037 1.482 -17.337 1.00 68.38 89 GLU A O 1
ATOM 745 N N . GLY A 1 90 ? 23.792 0.146 -16.959 1.00 55.41 90 GLY A N 1
ATOM 746 C CA . GLY A 1 90 ? 24.392 0.377 -18.266 1.00 55.41 90 GLY A CA 1
ATOM 747 C C . GLY A 1 90 ? 23.759 -0.575 -19.279 1.00 55.41 90 GLY A C 1
ATOM 748 O O . GLY A 1 90 ? 23.363 -1.679 -18.918 1.00 55.41 90 GLY A O 1
ATOM 749 N N . ALA A 1 91 ? 23.734 -0.210 -20.562 1.00 56.62 91 ALA A N 1
ATOM 750 C CA . ALA A 1 91 ? 23.235 -1.047 -21.666 1.00 56.62 91 ALA A CA 1
ATOM 751 C C . ALA A 1 91 ? 24.035 -2.361 -21.910 1.00 56.62 91 ALA A C 1
ATOM 753 O O . ALA A 1 91 ? 24.017 -2.928 -23.004 1.00 56.62 91 ALA A O 1
ATOM 754 N N . LYS A 1 92 ? 24.770 -2.860 -20.911 1.00 55.59 92 LYS A N 1
ATOM 755 C CA . LYS A 1 92 ? 25.598 -4.068 -20.952 1.00 55.59 92 LYS A CA 1
ATOM 756 C C . LYS A 1 92 ? 24.811 -5.269 -20.418 1.00 55.59 92 LYS A C 1
ATOM 758 O O . LYS A 1 92 ? 25.139 -5.841 -19.391 1.00 55.59 92 LYS A O 1
ATOM 763 N N . GLY A 1 93 ? 23.758 -5.628 -21.141 1.00 47.31 93 GLY A N 1
ATOM 764 C CA . GLY A 1 93 ? 23.047 -6.904 -20.980 1.00 47.31 93 GLY A CA 1
ATOM 765 C C . GLY A 1 93 ? 22.625 -7.507 -22.320 1.00 47.31 93 GLY A C 1
ATOM 766 O O . GLY A 1 93 ? 22.588 -8.720 -22.469 1.00 47.31 93 GLY A O 1
ATOM 767 N N . ALA A 1 94 ? 22.413 -6.663 -23.336 1.00 44.81 94 ALA A N 1
ATOM 768 C CA . ALA A 1 94 ? 22.028 -7.081 -24.686 1.00 44.81 94 ALA A CA 1
ATOM 769 C C . ALA A 1 94 ? 23.189 -7.092 -25.708 1.00 44.81 94 ALA A C 1
ATOM 771 O O . ALA A 1 94 ? 22.981 -7.456 -26.859 1.00 44.81 94 ALA A O 1
ATOM 772 N N . LYS A 1 95 ? 24.414 -6.700 -25.319 1.00 47.44 95 LYS A N 1
ATOM 773 C CA . LYS A 1 95 ? 25.586 -6.638 -26.224 1.00 47.44 95 LYS A CA 1
ATOM 774 C C . LYS A 1 95 ? 26.667 -7.702 -25.981 1.00 47.44 95 LYS A C 1
ATOM 776 O O . LYS A 1 95 ? 27.656 -7.708 -26.701 1.00 47.44 95 LYS A O 1
ATOM 781 N N . VAL A 1 96 ? 26.499 -8.619 -25.024 1.00 49.69 96 VAL A N 1
ATOM 782 C CA . VAL A 1 96 ? 27.515 -9.668 -24.779 1.00 49.69 96 VAL A CA 1
ATOM 783 C C . VAL A 1 96 ? 27.465 -10.777 -25.842 1.00 49.69 96 VAL A C 1
ATOM 785 O O . VAL A 1 96 ? 28.500 -11.342 -26.169 1.00 49.69 96 VAL A O 1
ATOM 788 N N . TYR A 1 97 ? 26.312 -11.020 -26.474 1.00 50.31 97 TYR A N 1
ATOM 789 C CA . TYR A 1 97 ? 26.213 -11.980 -27.582 1.00 50.31 97 TYR A CA 1
ATOM 790 C C . TYR A 1 97 ? 26.759 -11.424 -28.913 1.00 50.31 97 TYR A C 1
ATOM 792 O O . TYR A 1 97 ? 27.432 -12.140 -29.645 1.00 50.31 97 TYR A O 1
ATOM 800 N N . ASN A 1 98 ? 26.562 -10.131 -29.205 1.00 53.84 98 ASN A N 1
ATOM 801 C CA . ASN A 1 98 ? 26.954 -9.557 -30.503 1.00 53.84 98 AS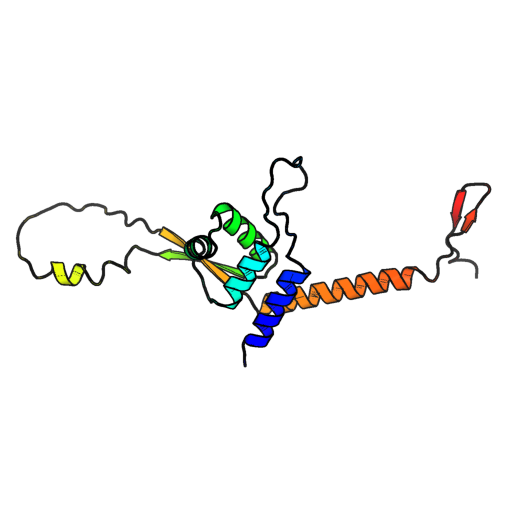N A CA 1
ATOM 802 C C . ASN A 1 98 ? 28.424 -9.108 -30.584 1.00 53.84 98 ASN A C 1
ATOM 804 O O . ASN A 1 98 ? 28.982 -9.080 -31.677 1.00 53.84 98 ASN A O 1
ATOM 808 N N . SER A 1 99 ? 29.078 -8.773 -29.464 1.00 53.19 99 SER A N 1
ATOM 809 C CA . SER A 1 99 ? 30.502 -8.392 -29.486 1.00 53.19 99 SER A CA 1
ATOM 810 C C . SER A 1 99 ? 31.444 -9.574 -29.730 1.00 53.19 99 SER A C 1
ATOM 812 O O . SER A 1 99 ? 32.525 -9.367 -30.267 1.00 53.19 99 SER A O 1
ATOM 814 N N . ALA A 1 100 ? 31.037 -10.803 -29.396 1.00 48.25 100 ALA A N 1
ATOM 815 C CA . ALA A 1 100 ? 31.822 -12.000 -29.701 1.00 48.25 100 ALA A CA 1
ATOM 816 C C . ALA A 1 100 ? 31.777 -12.371 -31.198 1.00 48.25 100 ALA A C 1
ATOM 818 O O . ALA A 1 100 ? 32.728 -12.951 -31.708 1.00 48.25 100 ALA A O 1
ATOM 819 N N . VAL A 1 101 ? 30.709 -11.991 -31.913 1.00 51.19 101 VAL A N 1
ATOM 820 C CA . VAL A 1 101 ? 30.534 -12.276 -33.352 1.00 51.19 101 VAL A CA 1
ATOM 821 C C . VAL A 1 101 ? 31.282 -11.267 -34.235 1.00 51.19 101 VAL A C 1
ATOM 823 O O . VAL A 1 101 ? 31.697 -11.600 -35.338 1.00 51.19 101 VAL A O 1
ATOM 826 N N . ALA A 1 102 ? 31.516 -10.043 -33.750 1.00 53.16 102 ALA A N 1
ATOM 827 C CA . ALA A 1 102 ? 32.260 -9.018 -34.490 1.00 53.16 102 ALA A CA 1
ATOM 828 C C . ALA A 1 102 ? 33.794 -9.182 -34.416 1.00 53.16 102 ALA A C 1
ATOM 830 O O . ALA A 1 102 ? 34.512 -8.519 -35.156 1.00 53.16 102 ALA A O 1
ATOM 831 N N . ALA A 1 103 ? 34.306 -10.051 -33.537 1.00 52.97 103 ALA A N 1
ATOM 832 C CA . ALA A 1 103 ? 35.744 -10.227 -33.319 1.00 52.97 103 ALA A CA 1
ATOM 833 C C . ALA A 1 103 ? 36.428 -11.188 -34.316 1.00 52.97 103 ALA A C 1
ATOM 835 O O . ALA A 1 103 ? 37.634 -11.392 -34.214 1.00 52.97 103 ALA A O 1
ATOM 836 N N . THR A 1 104 ? 35.696 -11.775 -35.272 1.00 52.97 104 THR A N 1
ATOM 837 C CA . THR A 1 104 ? 36.252 -12.719 -36.264 1.00 52.97 104 THR A CA 1
ATOM 838 C C . THR A 1 104 ? 36.365 -12.158 -37.683 1.00 52.97 104 THR A C 1
ATOM 840 O O . THR A 1 104 ? 36.666 -12.923 -38.592 1.00 52.97 104 THR A O 1
ATOM 843 N N . VAL A 1 105 ? 36.136 -10.858 -37.903 1.00 44.75 105 VAL A N 1
ATOM 844 C CA . VAL A 1 105 ? 36.269 -10.243 -39.238 1.00 44.75 105 VAL A CA 1
ATOM 845 C C . VAL A 1 105 ? 37.178 -9.014 -39.170 1.00 44.75 105 VAL A C 1
ATOM 847 O O . VAL A 1 105 ? 36.735 -7.895 -38.945 1.00 44.75 105 VAL A O 1
ATOM 850 N N . ASP A 1 106 ? 38.471 -9.304 -39.291 1.00 40.31 106 ASP A N 1
ATOM 851 C CA . ASP A 1 106 ? 39.535 -8.543 -39.952 1.00 40.31 106 ASP A CA 1
ATOM 852 C C . ASP A 1 106 ? 39.639 -7.010 -39.805 1.00 40.31 106 ASP A C 1
ATOM 854 O O . ASP A 1 106 ? 38.871 -6.220 -40.344 1.00 40.31 106 ASP A O 1
ATOM 858 N N . ILE A 1 107 ? 40.735 -6.618 -39.139 1.00 45.38 107 ILE A N 1
ATOM 859 C CA . ILE A 1 107 ? 41.868 -5.855 -39.700 1.00 45.38 107 ILE A CA 1
ATOM 860 C C . ILE A 1 107 ? 41.495 -4.813 -40.773 1.00 45.38 107 ILE A C 1
ATOM 862 O O . ILE A 1 107 ? 41.384 -5.138 -41.949 1.00 45.38 107 ILE A O 1
ATOM 866 N N . LEU A 1 108 ? 41.431 -3.543 -40.356 1.00 41.69 108 LEU A N 1
ATOM 867 C CA . LEU A 1 108 ? 42.195 -2.379 -40.853 1.00 41.69 108 LEU A CA 1
ATOM 868 C C . LEU A 1 108 ? 41.387 -1.091 -40.579 1.00 41.69 108 LEU A C 1
ATOM 870 O O . LEU A 1 108 ? 40.186 -1.050 -40.809 1.00 41.69 108 LEU A O 1
ATOM 874 N N . GLN A 1 109 ? 42.098 -0.020 -40.204 1.00 35.59 109 GLN A N 1
ATOM 875 C CA . GLN A 1 109 ? 41.691 1.401 -40.168 1.00 35.59 109 GLN A CA 1
ATOM 876 C C . GLN A 1 109 ? 41.338 2.021 -38.800 1.00 35.59 109 GLN A C 1
ATOM 878 O O . GLN A 1 109 ? 40.218 1.986 -38.306 1.00 35.59 109 GLN A O 1
ATOM 883 N N . ASN A 1 110 ? 42.370 2.662 -38.238 1.00 30.67 110 ASN A N 1
ATOM 884 C CA . ASN A 1 110 ? 42.408 4.034 -37.719 1.00 30.67 110 ASN A CA 1
ATOM 885 C C . ASN A 1 110 ? 41.115 4.697 -37.203 1.00 30.67 110 ASN A C 1
ATOM 887 O O . ASN A 1 110 ? 40.249 5.097 -37.972 1.00 30.67 110 ASN A O 1
ATOM 891 N N . GLY A 1 111 ? 41.181 5.081 -35.923 1.00 34.84 111 GLY A N 1
ATOM 892 C CA . GLY A 1 111 ? 41.018 6.477 -35.509 1.00 34.84 111 GLY A CA 1
ATOM 893 C C . GLY A 1 111 ? 39.596 7.033 -35.440 1.00 34.84 111 GLY A C 1
ATOM 894 O O . GLY A 1 111 ? 39.103 7.601 -36.410 1.00 34.84 111 GLY A O 1
ATOM 895 N N . LYS A 1 112 ? 39.021 7.006 -34.231 1.00 35.34 112 LYS A N 1
ATOM 896 C CA . LYS A 1 112 ? 38.428 8.162 -33.527 1.00 35.34 112 LYS A CA 1
ATOM 897 C C . LYS A 1 112 ? 37.877 7.682 -32.183 1.00 35.34 112 LYS A C 1
ATOM 899 O O . LYS A 1 112 ? 36.895 6.948 -32.141 1.00 35.34 112 LYS A O 1
ATOM 904 N N . GLU A 1 113 ? 38.529 8.099 -31.098 1.00 44.81 113 GLU A N 1
ATOM 905 C CA . GLU A 1 113 ? 37.951 8.126 -29.751 1.00 44.81 113 GLU A CA 1
ATOM 906 C C . GLU A 1 113 ? 36.641 8.923 -29.806 1.00 44.81 113 GLU A C 1
ATOM 908 O O . GLU A 1 113 ? 36.629 10.153 -29.815 1.00 44.81 113 GLU A O 1
ATOM 913 N N . GLY A 1 114 ? 35.529 8.206 -29.928 1.00 38.66 114 GLY A N 1
ATOM 914 C CA . GLY A 1 114 ? 34.203 8.734 -29.671 1.00 38.66 114 GLY A CA 1
ATOM 915 C C . GLY A 1 114 ? 33.923 8.571 -28.187 1.00 38.66 114 GLY A C 1
ATOM 916 O O . GLY A 1 114 ? 33.878 7.446 -27.692 1.00 38.66 114 GLY A O 1
ATOM 917 N N . ASP A 1 115 ? 33.742 9.690 -27.488 1.00 41.66 115 ASP A N 1
ATOM 918 C CA . ASP A 1 115 ? 33.108 9.758 -26.171 1.00 41.66 115 ASP A CA 1
ATOM 919 C C . ASP A 1 115 ? 31.662 9.244 -26.300 1.00 41.66 115 ASP A C 1
ATOM 921 O O . ASP A 1 115 ? 30.692 10.004 -26.366 1.00 41.66 115 ASP A O 1
ATOM 925 N N . ASP A 1 116 ? 31.513 7.922 -26.397 1.00 47.25 116 ASP A N 1
ATOM 926 C CA . ASP A 1 116 ? 30.251 7.233 -26.202 1.00 47.25 116 ASP A CA 1
ATOM 927 C C . ASP A 1 116 ? 29.930 7.368 -24.716 1.00 47.25 116 ASP A C 1
ATOM 929 O O . ASP A 1 116 ? 30.200 6.481 -23.902 1.00 47.25 116 ASP A O 1
ATOM 933 N N . LYS A 1 117 ? 29.337 8.510 -24.349 1.00 47.44 117 LYS A N 1
ATOM 934 C CA . LYS A 1 117 ? 28.600 8.667 -23.097 1.00 47.44 117 LYS A CA 1
ATOM 935 C C . LYS A 1 117 ? 27.525 7.591 -23.081 1.00 47.44 117 LYS A C 1
ATOM 937 O O . LYS A 1 117 ? 26.405 7.806 -23.548 1.00 47.44 117 LYS A O 1
ATOM 942 N N . ILE A 1 118 ? 27.876 6.414 -22.564 1.00 57.41 118 ILE A N 1
ATOM 943 C CA . ILE A 1 118 ? 26.957 5.317 -22.294 1.00 57.41 118 ILE A CA 1
ATOM 944 C C . ILE A 1 118 ? 25.890 5.924 -21.391 1.00 57.41 118 ILE A C 1
ATOM 946 O O . ILE A 1 118 ? 26.131 6.164 -20.207 1.00 57.41 118 ILE A O 1
ATOM 950 N N . LYS A 1 119 ? 24.724 6.238 -21.968 1.00 50.81 119 LYS A N 1
ATOM 951 C CA . LYS A 1 119 ? 23.572 6.748 -21.230 1.00 50.81 119 LYS A CA 1
ATOM 952 C C . LYS A 1 119 ? 23.167 5.657 -20.248 1.00 50.81 119 LYS A C 1
ATOM 954 O O . LYS A 1 119 ? 22.495 4.697 -20.612 1.00 50.81 119 LYS A O 1
ATOM 959 N N . MET A 1 120 ? 23.654 5.766 -19.015 1.00 59.19 120 MET A N 1
ATOM 960 C CA . MET A 1 120 ? 23.193 4.939 -17.914 1.00 59.19 120 MET A CA 1
ATOM 961 C C . MET A 1 120 ? 21.735 5.300 -17.671 1.00 59.19 120 MET A C 1
ATOM 963 O O . MET A 1 120 ? 21.427 6.427 -17.279 1.00 59.19 120 MET A O 1
ATOM 967 N N . HIS A 1 121 ? 20.840 4.361 -17.948 1.00 67.56 121 HIS A N 1
ATOM 968 C CA . HIS A 1 121 ? 19.433 4.543 -17.657 1.00 67.56 121 HIS A CA 1
ATOM 969 C C . HIS A 1 121 ? 19.184 4.067 -16.224 1.00 67.56 121 HIS A C 1
ATOM 971 O O . HIS A 1 121 ? 19.528 2.950 -15.840 1.00 67.56 121 HIS A O 1
ATOM 977 N N . THR A 1 122 ? 18.638 4.959 -15.399 1.00 85.31 122 THR A N 1
ATOM 978 C CA . THR A 1 122 ? 18.214 4.615 -14.041 1.00 85.31 122 THR A CA 1
ATOM 979 C C . THR A 1 122 ? 16.860 3.921 -14.121 1.00 85.31 122 THR A C 1
ATOM 981 O O . THR A 1 122 ? 15.872 4.552 -14.498 1.00 85.31 122 THR A O 1
ATOM 984 N N . HIS A 1 123 ? 16.805 2.647 -13.743 1.00 87.88 123 HIS A N 1
ATOM 985 C CA . HIS A 1 123 ? 15.569 1.882 -13.634 1.00 87.88 123 HIS A CA 1
ATOM 986 C C . HIS A 1 123 ? 15.104 1.812 -12.180 1.00 87.88 123 HIS A C 1
ATOM 988 O O . HIS A 1 123 ? 15.893 1.602 -11.259 1.00 87.88 123 HIS A O 1
ATOM 994 N N . SER A 1 124 ? 13.800 1.990 -11.985 1.00 92.62 124 SER A N 1
ATOM 995 C CA . SER A 1 124 ? 13.142 1.851 -10.686 1.00 92.62 124 SER A CA 1
ATOM 996 C C . SER A 1 124 ? 12.525 0.463 -10.570 1.00 92.62 124 SER A C 1
ATOM 998 O O . SER A 1 124 ? 11.786 0.034 -11.463 1.00 92.62 124 SER A O 1
ATOM 1000 N N . TYR A 1 125 ? 12.797 -0.211 -9.463 1.00 95.12 125 TYR A N 1
ATOM 1001 C CA . TYR A 1 125 ? 12.263 -1.517 -9.105 1.00 95.12 125 TYR A CA 1
ATOM 1002 C C . TYR A 1 125 ? 11.406 -1.406 -7.848 1.00 95.12 125 TYR A C 1
ATOM 1004 O O . TYR A 1 125 ? 11.669 -0.567 -6.988 1.00 95.12 125 TYR A O 1
ATOM 1012 N N . CYS A 1 126 ? 10.397 -2.268 -7.726 1.00 95.69 126 CYS A N 1
ATOM 1013 C CA . CYS A 1 126 ? 9.544 -2.330 -6.542 1.00 95.69 126 CYS A CA 1
ATOM 1014 C C . CYS A 1 126 ? 9.229 -3.770 -6.119 1.00 95.69 126 CYS A C 1
ATOM 1016 O O . CYS A 1 126 ? 9.145 -4.680 -6.951 1.00 95.69 126 CYS A O 1
ATOM 1018 N N . CYS A 1 127 ? 9.046 -3.977 -4.816 1.00 95.06 127 CYS A N 1
ATOM 1019 C CA . CYS A 1 127 ? 8.593 -5.239 -4.232 1.00 95.06 127 CYS A CA 1
ATOM 1020 C C . CYS A 1 127 ? 7.759 -5.000 -2.966 1.00 95.06 127 CYS A C 1
ATOM 1022 O O . CYS A 1 127 ? 7.839 -3.933 -2.362 1.00 95.06 127 CYS A O 1
ATOM 1024 N N . LEU A 1 128 ? 6.978 -6.000 -2.548 1.00 96.12 128 LEU A N 1
ATOM 1025 C CA . LEU A 1 128 ? 6.269 -5.966 -1.264 1.00 96.12 128 LEU A CA 1
ATOM 1026 C C . LEU A 1 128 ? 7.248 -6.127 -0.097 1.00 96.12 128 LEU A C 1
ATOM 1028 O O . LEU A 1 128 ? 8.127 -6.990 -0.148 1.00 96.12 128 LEU A O 1
ATOM 1032 N N . ASP A 1 129 ? 7.038 -5.353 0.965 1.00 95.56 129 ASP A N 1
ATOM 1033 C CA . ASP A 1 129 ? 7.725 -5.523 2.246 1.00 95.56 129 ASP A CA 1
ATOM 1034 C C . ASP A 1 129 ? 6.797 -6.246 3.230 1.00 95.56 129 ASP A C 1
ATOM 1036 O O . ASP A 1 129 ? 6.009 -5.636 3.950 1.00 95.56 129 ASP A O 1
ATOM 1040 N N . TYR A 1 130 ? 6.840 -7.579 3.239 1.00 94.00 130 TYR A N 1
ATOM 1041 C CA . TYR A 1 130 ? 5.913 -8.379 4.048 1.00 94.00 130 TYR A CA 1
ATOM 1042 C C . TYR A 1 130 ? 6.024 -8.126 5.556 1.00 94.00 130 TYR A C 1
ATOM 1044 O O . TYR A 1 130 ? 5.018 -8.261 6.256 1.00 94.00 130 TYR A O 1
ATOM 1052 N N . ALA A 1 131 ? 7.211 -7.767 6.053 1.00 94.31 131 ALA A N 1
ATOM 1053 C CA . ALA A 1 131 ? 7.410 -7.477 7.468 1.00 94.31 131 ALA A CA 1
ATOM 1054 C C . ALA A 1 131 ? 6.697 -6.171 7.841 1.00 94.31 131 ALA A C 1
ATOM 1056 O O . ALA A 1 131 ? 5.848 -6.165 8.732 1.00 94.31 131 ALA A O 1
ATOM 1057 N N . GLN A 1 132 ? 6.952 -5.102 7.082 1.00 96.38 132 GLN A N 1
ATOM 1058 C CA . GLN A 1 132 ? 6.299 -3.813 7.311 1.00 96.38 132 GLN A CA 1
ATOM 1059 C C . GLN A 1 132 ? 4.786 -3.886 7.088 1.00 96.38 132 GLN A C 1
ATOM 1061 O O . GLN A 1 132 ? 4.021 -3.373 7.902 1.00 96.38 132 GLN A O 1
ATOM 1066 N N . ILE A 1 133 ? 4.323 -4.587 6.044 1.00 96.44 133 ILE A N 1
ATOM 1067 C CA . ILE A 1 133 ? 2.885 -4.768 5.793 1.00 96.44 133 ILE A CA 1
ATOM 1068 C C . ILE A 1 133 ? 2.201 -5.417 6.999 1.00 96.44 133 ILE A C 1
ATOM 1070 O O . ILE A 1 133 ? 1.108 -4.995 7.385 1.00 96.44 133 ILE A O 1
ATOM 1074 N N . TYR A 1 134 ? 2.813 -6.443 7.593 1.00 95.75 134 TYR A N 1
ATOM 1075 C CA . TYR A 1 134 ? 2.248 -7.102 8.766 1.00 95.75 134 TYR A CA 1
ATOM 1076 C C . TYR A 1 134 ? 2.071 -6.120 9.930 1.00 95.75 134 TYR A C 1
ATOM 1078 O O . TYR A 1 134 ? 0.983 -6.057 10.513 1.00 95.75 134 TYR A O 1
ATOM 1086 N N . ASP A 1 135 ? 3.087 -5.308 10.218 1.00 96.94 135 ASP A N 1
ATOM 1087 C CA . ASP A 1 135 ? 3.037 -4.315 11.292 1.00 96.94 135 ASP A CA 1
ATOM 1088 C C . ASP A 1 135 ? 2.011 -3.210 11.009 1.00 96.94 135 ASP A C 1
ATOM 1090 O O . ASP A 1 135 ? 1.213 -2.866 11.887 1.00 96.94 135 ASP A O 1
ATOM 1094 N N . VAL A 1 136 ? 1.946 -2.719 9.768 1.00 96.75 136 VAL A N 1
ATOM 1095 C CA . VAL A 1 136 ? 0.958 -1.723 9.324 1.00 96.75 136 VAL A CA 1
ATOM 1096 C C . VAL A 1 136 ? -0.464 -2.256 9.489 1.00 96.75 136 VAL A C 1
ATOM 1098 O O . VAL A 1 136 ? -1.311 -1.590 10.092 1.00 96.75 136 VAL A O 1
ATOM 1101 N N . VAL A 1 137 ? -0.747 -3.466 8.996 1.00 96.56 137 VAL A N 1
ATOM 1102 C CA . VAL A 1 137 ? -2.086 -4.069 9.092 1.00 96.56 137 VAL A CA 1
ATOM 1103 C C . VAL A 1 137 ? -2.455 -4.333 10.550 1.00 96.56 137 VAL A C 1
ATOM 1105 O O . VAL A 1 137 ? -3.562 -3.991 10.977 1.00 96.56 137 VAL A O 1
ATOM 1108 N N . ARG A 1 138 ? -1.526 -4.875 11.344 1.00 96.88 138 ARG A N 1
ATOM 1109 C CA . ARG A 1 138 ? -1.721 -5.106 12.781 1.00 96.88 138 ARG A CA 1
ATOM 1110 C C . ARG A 1 138 ? -2.048 -3.805 13.511 1.00 96.88 138 ARG A C 1
ATOM 1112 O O . ARG A 1 138 ? -2.989 -3.767 14.306 1.00 96.88 138 ARG A O 1
ATOM 1119 N N . TYR A 1 139 ? -1.307 -2.737 13.225 1.00 96.94 139 TYR A N 1
ATOM 1120 C CA . TYR A 1 139 ? -1.523 -1.428 13.827 1.00 96.94 139 TYR A CA 1
ATOM 1121 C C . TYR A 1 139 ? -2.873 -0.819 13.427 1.00 96.94 139 TYR A C 1
ATOM 1123 O O . TYR A 1 139 ? -3.610 -0.344 14.296 1.00 96.94 139 TYR A O 1
ATOM 1131 N N . ARG A 1 140 ? -3.243 -0.882 12.140 1.00 95.69 140 ARG A N 1
ATOM 1132 C CA . ARG A 1 140 ? -4.544 -0.402 11.639 1.00 95.69 140 ARG A CA 1
ATOM 1133 C C . ARG A 1 140 ? -5.705 -1.103 12.340 1.00 95.69 140 ARG A C 1
ATOM 1135 O O . ARG A 1 140 ? -6.584 -0.431 12.878 1.00 95.69 140 ARG A O 1
ATOM 1142 N N . LEU A 1 141 ? -5.669 -2.434 12.424 1.00 96.56 141 LEU A N 1
ATOM 1143 C CA . LEU A 1 141 ? -6.695 -3.215 13.122 1.00 96.56 141 LEU A CA 1
ATOM 1144 C C . LEU A 1 141 ? -6.756 -2.883 14.616 1.00 96.56 141 LEU A C 1
ATOM 1146 O O . LEU A 1 141 ? -7.844 -2.727 15.172 1.00 96.56 141 LEU A O 1
ATOM 1150 N N . HIS A 1 142 ? -5.600 -2.722 15.267 1.00 97.44 142 HIS A N 1
ATOM 1151 C CA . HIS A 1 142 ? -5.546 -2.312 16.668 1.00 97.44 142 HIS A CA 1
ATOM 1152 C C . HIS A 1 142 ? -6.204 -0.942 16.884 1.00 97.44 142 HIS A C 1
ATOM 1154 O O . HIS A 1 142 ? -7.026 -0.792 17.789 1.00 97.44 142 HIS A O 1
ATOM 1160 N N . ARG A 1 143 ? -5.895 0.044 16.034 1.00 96.75 143 ARG A N 1
ATOM 1161 C CA . ARG A 1 143 ? -6.487 1.388 16.105 1.00 96.75 143 ARG A CA 1
ATOM 1162 C C . ARG A 1 143 ? -7.984 1.380 15.836 1.00 96.75 143 ARG A C 1
ATOM 1164 O O . ARG A 1 143 ? -8.709 2.051 16.562 1.00 96.75 143 ARG A O 1
ATOM 1171 N N . MET A 1 144 ? -8.449 0.596 14.865 1.00 95.88 144 MET A N 1
ATOM 1172 C CA . MET A 1 144 ? -9.882 0.422 14.608 1.00 95.88 144 MET A CA 1
ATOM 1173 C C . MET A 1 144 ? -10.598 -0.166 15.825 1.00 95.88 144 MET A C 1
ATOM 1175 O O . MET A 1 144 ? -11.588 0.398 16.282 1.00 95.88 144 MET A O 1
ATOM 1179 N N . LYS A 1 145 ? -10.062 -1.252 16.400 1.00 96.19 145 LYS A N 1
ATOM 1180 C CA . LYS A 1 145 ? -10.623 -1.873 17.608 1.00 96.19 145 LYS A CA 1
ATOM 1181 C C . LYS A 1 145 ? -10.657 -0.892 18.778 1.00 96.19 145 LYS A C 1
ATOM 1183 O O . LYS A 1 145 ? -11.663 -0.825 19.475 1.00 96.19 145 LYS A O 1
ATOM 1188 N N . LYS A 1 146 ? -9.570 -0.143 18.988 1.00 95.81 146 LYS A N 1
ATOM 1189 C CA . LYS A 1 146 ? -9.491 0.862 20.050 1.00 95.81 146 LYS A CA 1
ATOM 1190 C C . LYS A 1 146 ? -10.532 1.963 19.847 1.00 95.81 146 LYS A C 1
ATOM 1192 O O . LYS A 1 146 ? -11.292 2.216 20.763 1.00 95.81 146 LYS A O 1
ATOM 1197 N N . LYS A 1 147 ? -10.630 2.539 18.646 1.00 94.50 147 LYS A N 1
ATOM 1198 C CA . LYS A 1 147 ? -11.602 3.599 18.343 1.00 94.50 147 LYS A CA 1
ATOM 1199 C C . LYS A 1 147 ? -13.045 3.150 18.591 1.00 94.50 147 LYS A C 1
ATOM 1201 O O . LYS A 1 147 ? -13.792 3.864 19.242 1.00 94.50 147 LYS A O 1
ATOM 1206 N N . LEU A 1 148 ? -13.414 1.955 18.125 1.00 93.62 148 LEU A N 1
ATOM 1207 C CA . LEU A 1 148 ? -14.753 1.402 18.363 1.00 93.62 148 LEU A CA 1
ATOM 1208 C C . LEU A 1 148 ? -15.025 1.159 19.851 1.00 93.62 148 LEU A C 1
ATOM 1210 O O . LEU A 1 148 ? -16.144 1.367 20.308 1.00 93.62 148 LEU A O 1
ATOM 1214 N N . ARG A 1 149 ? -14.011 0.722 20.606 1.00 92.38 149 ARG A N 1
ATOM 1215 C CA . ARG A 1 149 ? -14.121 0.545 22.055 1.00 92.38 149 ARG A CA 1
ATOM 1216 C C . ARG A 1 149 ? -14.293 1.885 22.767 1.00 92.38 149 ARG A C 1
ATOM 1218 O O . ARG A 1 149 ? -15.225 2.015 23.543 1.00 92.38 149 ARG A O 1
ATOM 1225 N N . ASP A 1 150 ? -13.465 2.873 22.439 1.00 90.44 150 ASP A N 1
ATOM 1226 C CA . ASP A 1 150 ? -13.542 4.223 23.004 1.00 90.44 150 ASP A CA 1
ATOM 1227 C C . ASP A 1 150 ? -14.921 4.860 22.704 1.00 90.44 150 ASP A C 1
ATOM 1229 O O . ASP A 1 150 ? -15.529 5.473 23.575 1.00 90.44 150 ASP A O 1
ATOM 1233 N N . GLU A 1 151 ? -15.473 4.664 21.498 1.00 88.69 151 GLU A N 1
ATOM 1234 C CA . GLU A 1 151 ? -16.822 5.128 21.123 1.00 88.69 151 GLU A CA 1
ATOM 1235 C C . GLU A 1 151 ? -17.964 4.384 21.837 1.00 88.69 151 GLU A C 1
ATOM 1237 O O . GLU A 1 151 ? -19.046 4.950 22.006 1.00 88.69 151 GLU A O 1
ATOM 1242 N N . LEU A 1 152 ? -17.759 3.124 22.228 1.00 86.19 152 LEU A N 1
ATOM 1243 C CA . LEU A 1 152 ? -18.737 2.350 22.994 1.00 86.19 152 LEU A CA 1
ATOM 1244 C C . LEU A 1 152 ? -18.687 2.717 24.482 1.00 86.19 152 LEU A C 1
ATOM 1246 O O . LEU A 1 152 ? -19.734 2.922 25.093 1.00 86.19 152 LEU A O 1
ATOM 1250 N N . ASP A 1 153 ? -17.481 2.855 25.032 1.00 81.50 153 AS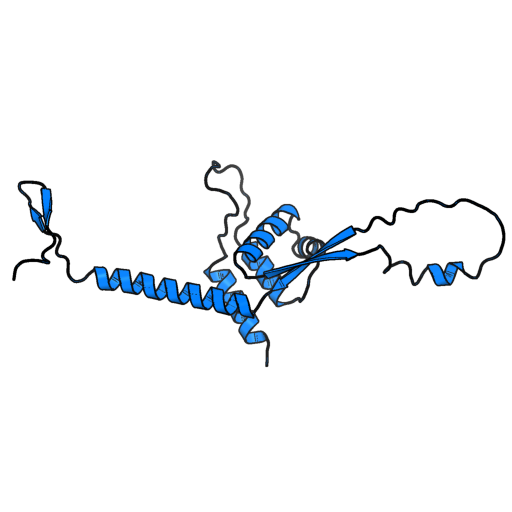P A N 1
ATOM 1251 C CA . ASP A 1 153 ? -17.243 3.210 26.430 1.00 81.50 153 ASP A CA 1
ATOM 1252 C C . ASP A 1 153 ? -17.704 4.658 26.710 1.00 81.50 153 ASP A C 1
ATOM 1254 O O . ASP A 1 153 ? -18.337 4.911 27.733 1.00 81.50 153 ASP A O 1
ATOM 1258 N N . ASN A 1 154 ? -17.539 5.585 25.752 1.00 64.19 154 ASN A N 1
ATOM 1259 C CA . ASN A 1 154 ? -18.031 6.971 25.848 1.00 64.19 154 ASN A CA 1
ATOM 1260 C C . ASN A 1 154 ? -19.567 7.110 25.862 1.00 64.19 154 ASN A C 1
ATOM 1262 O O . ASN A 1 154 ? -20.076 8.203 26.107 1.00 64.19 154 ASN A O 1
ATOM 1266 N N . LYS A 1 155 ? -20.327 6.037 25.603 1.00 59.22 155 LYS A N 1
ATOM 1267 C CA . LYS A 1 155 ? -21.801 6.060 25.689 1.00 59.22 155 LYS A CA 1
ATOM 1268 C C . LYS A 1 155 ? -22.334 5.764 27.089 1.00 59.22 155 LYS A C 1
ATOM 1270 O O . LYS A 1 155 ? -23.536 5.888 27.300 1.00 59.22 155 LYS A O 1
ATOM 1275 N N . ASN A 1 156 ? -21.464 5.437 28.044 1.00 58.31 156 ASN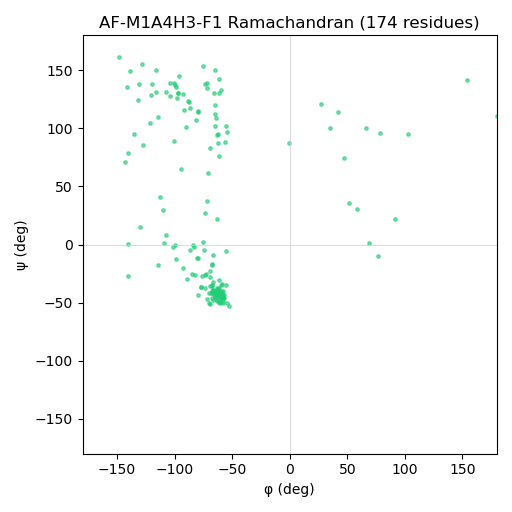 A N 1
ATOM 1276 C CA . ASN A 1 156 ? -21.812 5.331 29.454 1.00 58.31 156 ASN A CA 1
ATOM 1277 C C . ASN A 1 156 ? -21.046 6.400 30.250 1.00 58.31 156 ASN A C 1
ATOM 1279 O O . ASN A 1 156 ? -19.832 6.496 30.146 1.00 58.31 156 ASN A O 1
ATOM 1283 N N . THR A 1 157 ? -21.753 7.146 31.106 1.00 53.84 157 THR A N 1
ATOM 1284 C CA . THR A 1 157 ? -21.238 8.039 32.177 1.00 53.84 157 THR A CA 1
ATOM 1285 C C . THR A 1 157 ? -20.955 9.525 31.923 1.00 53.84 157 THR A C 1
ATOM 1287 O O . THR A 1 157 ? -20.330 10.156 32.765 1.00 53.84 157 THR A O 1
ATOM 1290 N N . VAL A 1 158 ? -21.546 10.171 30.916 1.00 56.53 158 VAL A N 1
ATOM 1291 C CA . VAL A 1 158 ? -21.928 11.588 31.095 1.00 56.53 158 VAL A CA 1
ATOM 1292 C C . VAL A 1 158 ? -23.336 11.777 30.554 1.00 56.53 158 VAL A C 1
ATOM 1294 O O . VAL A 1 158 ? -23.549 11.976 29.363 1.00 56.53 158 VAL A O 1
ATOM 1297 N N . GLN A 1 159 ? -24.326 11.700 31.442 1.00 57.28 159 GLN A N 1
ATOM 1298 C CA . GLN A 1 159 ? -25.591 12.379 31.189 1.00 57.28 159 GLN A CA 1
ATOM 1299 C C . GLN A 1 159 ? -25.255 13.876 31.143 1.00 57.28 159 GLN A C 1
ATOM 1301 O O . GLN A 1 159 ? -25.120 14.523 32.180 1.00 57.28 159 GLN A O 1
ATOM 1306 N N . GLU A 1 160 ? -25.007 14.408 29.945 1.00 60.88 160 GLU A N 1
ATOM 1307 C CA . GLU A 1 160 ? -24.929 15.851 29.741 1.00 60.88 160 GLU A CA 1
ATOM 1308 C C . GLU A 1 160 ? -26.324 16.406 30.018 1.00 60.88 160 GLU A C 1
ATOM 1310 O O . GLU A 1 160 ? -27.243 16.276 29.207 1.00 60.88 160 GLU A O 1
ATOM 1315 N N . TYR A 1 161 ? -26.503 16.991 31.198 1.00 65.75 161 TYR A N 1
ATOM 1316 C CA . TYR A 1 161 ? -27.740 17.677 31.511 1.00 65.75 161 TYR A CA 1
ATOM 1317 C C . TYR A 1 161 ? -27.690 19.058 30.865 1.00 65.75 161 TYR A C 1
ATOM 1319 O O . TYR A 1 161 ? -26.869 19.906 31.227 1.00 65.75 161 TYR A O 1
ATOM 1327 N N . ILE A 1 162 ? -28.562 19.281 29.886 1.00 76.56 162 ILE A N 1
ATOM 1328 C CA . ILE A 1 162 ? -28.768 20.598 29.290 1.00 76.56 162 ILE A CA 1
ATOM 1329 C C . ILE A 1 162 ? -29.897 21.267 30.065 1.00 76.56 162 ILE A C 1
ATOM 1331 O O . ILE A 1 162 ? -31.031 20.793 30.042 1.00 76.56 162 ILE A O 1
ATOM 1335 N N . CYS A 1 163 ? -29.601 22.372 30.751 1.00 75.62 163 CYS A N 1
ATOM 1336 C CA . CYS A 1 163 ? -30.637 23.115 31.461 1.00 75.62 163 CYS A CA 1
ATOM 1337 C C . CYS A 1 163 ? -31.648 23.698 30.452 1.00 75.62 163 CYS A C 1
ATOM 1339 O O . CYS A 1 163 ? -31.251 24.530 29.630 1.00 75.62 163 CYS A O 1
ATOM 1341 N N . PRO A 1 164 ? -32.946 23.349 30.524 1.00 73.88 164 PRO A N 1
ATOM 1342 C CA . PRO A 1 164 ? -33.945 23.808 29.555 1.00 73.88 164 PRO A CA 1
ATOM 1343 C C . PRO A 1 164 ? -34.214 25.318 29.630 1.00 73.88 164 PRO A C 1
ATOM 1345 O O . PRO A 1 164 ? -34.743 25.889 28.686 1.00 73.88 164 PRO A O 1
ATOM 1348 N N . ASN A 1 165 ? -33.824 25.976 30.726 1.00 70.94 165 ASN A N 1
ATOM 1349 C CA . ASN A 1 165 ? -34.079 27.401 30.941 1.00 70.94 165 ASN A CA 1
ATOM 1350 C C . ASN A 1 165 ? -32.925 28.311 30.472 1.00 70.94 165 ASN A C 1
ATOM 1352 O O . ASN A 1 165 ? -33.120 29.504 30.274 1.00 70.94 165 ASN A O 1
ATOM 1356 N N . CYS A 1 166 ? -31.703 27.782 30.312 1.00 84.19 166 CYS A N 1
ATOM 1357 C CA . CYS A 1 166 ? -30.534 28.595 29.937 1.00 84.19 166 CYS A CA 1
ATOM 1358 C C . CYS A 1 166 ? -29.563 27.934 28.944 1.00 84.19 166 CYS A C 1
ATOM 1360 O O . CYS A 1 166 ? -28.545 28.533 28.604 1.00 84.19 166 CYS A O 1
ATOM 1362 N N . GLY A 1 167 ? -29.837 26.704 28.495 1.00 73.62 167 GLY A N 1
ATOM 1363 C CA . GLY A 1 167 ? -29.064 25.993 27.469 1.00 73.62 167 GLY A CA 1
ATOM 1364 C C . GLY A 1 167 ? -27.656 25.553 27.885 1.00 73.62 167 GLY A C 1
ATOM 1365 O O . GLY A 1 167 ? -26.929 24.979 27.075 1.00 73.62 167 GLY A O 1
ATOM 1366 N N . LYS A 1 168 ? -27.245 25.806 29.133 1.00 75.56 168 LYS A N 1
ATOM 1367 C CA . LYS A 1 168 ? -25.926 25.413 29.644 1.00 75.56 168 LYS A CA 1
ATOM 1368 C C . LYS A 1 168 ? -25.860 23.898 29.843 1.00 75.56 168 LYS A C 1
ATOM 1370 O O . LYS A 1 168 ? -26.794 23.309 30.390 1.00 75.56 168 LYS A O 1
ATOM 1375 N N . ARG A 1 169 ? -24.755 23.295 29.394 1.00 73.62 169 ARG A N 1
ATOM 1376 C CA . ARG A 1 169 ? -24.469 21.859 29.522 1.00 73.62 169 ARG A CA 1
ATOM 1377 C C . ARG A 1 169 ? -23.666 21.609 30.790 1.00 73.62 169 ARG A C 1
ATOM 1379 O O . ARG A 1 169 ? -22.651 22.269 31.006 1.00 73.62 169 ARG A O 1
ATOM 1386 N N . PHE A 1 170 ? -24.113 20.661 31.600 1.00 67.12 170 PHE A N 1
ATOM 1387 C CA . PHE A 1 170 ? -23.435 20.244 32.820 1.00 67.12 170 PHE A CA 1
ATOM 1388 C C . PHE A 1 170 ? -23.093 18.758 32.727 1.00 67.12 170 PHE A C 1
ATOM 1390 O O . PHE A 1 170 ? -23.959 17.934 32.432 1.00 67.12 170 PHE A O 1
ATOM 1397 N N . CYS A 1 171 ? -21.831 18.419 32.989 1.00 63.75 171 CYS A N 1
ATOM 1398 C CA . CYS A 1 171 ? -21.391 17.035 33.128 1.00 63.75 171 CYS A CA 1
ATOM 1399 C C . CYS A 1 171 ? -21.575 16.606 34.590 1.00 63.75 171 CYS A C 1
ATOM 1401 O O . CYS A 1 171 ? -21.018 17.236 35.488 1.00 63.75 171 CYS A O 1
ATOM 1403 N N . LEU A 1 172 ? -22.340 15.540 34.836 1.00 60.00 172 LEU A N 1
ATOM 1404 C CA . LEU A 1 172 ? -22.696 15.029 36.172 1.00 60.00 172 LEU A CA 1
ATOM 1405 C C . LEU A 1 172 ? -21.535 14.336 36.932 1.00 60.00 172 LEU A C 1
ATOM 1407 O O . LEU A 1 172 ? -21.754 13.346 37.620 1.00 60.00 172 LEU A O 1
ATOM 1411 N N . GLN A 1 173 ? -20.293 14.823 36.825 1.00 49.53 173 GLN A N 1
ATOM 1412 C CA . GLN A 1 173 ? -19.120 14.137 37.396 1.00 49.53 173 GLN A CA 1
ATOM 1413 C C . GLN A 1 173 ? -18.630 14.689 38.750 1.00 49.53 173 GLN A C 1
ATOM 1415 O O . GLN A 1 173 ? -17.703 14.132 39.327 1.00 49.53 173 GLN A O 1
ATOM 1420 N N . TYR A 1 174 ? -19.268 15.722 39.314 1.00 43.31 174 TYR A N 1
ATOM 1421 C CA . TYR A 1 174 ? -18.904 16.260 40.634 1.00 43.31 174 TYR A CA 1
ATOM 1422 C C . TYR A 1 174 ? -20.144 16.642 41.455 1.00 43.31 174 TYR A C 1
ATOM 1424 O O . TYR A 1 174 ? -20.516 17.809 41.539 1.00 43.31 174 TYR A O 1
ATOM 1432 N N . CYS A 1 175 ? -20.794 15.640 42.044 1.00 37.34 175 CYS A N 1
ATOM 1433 C CA . CYS A 1 175 ? -21.709 15.783 43.182 1.00 37.34 175 CYS A CA 1
ATOM 1434 C C . CYS A 1 175 ? -21.524 14.563 44.102 1.00 37.34 175 CYS A C 1
ATOM 1436 O O . CYS A 1 175 ? -22.373 13.677 44.143 1.00 37.34 175 CYS A O 1
ATOM 1438 N N . CYS A 1 176 ? -20.378 14.516 44.780 1.00 35.28 176 CYS A N 1
ATOM 1439 C CA . CYS A 1 176 ? -20.190 13.852 46.069 1.00 35.28 176 CYS A CA 1
A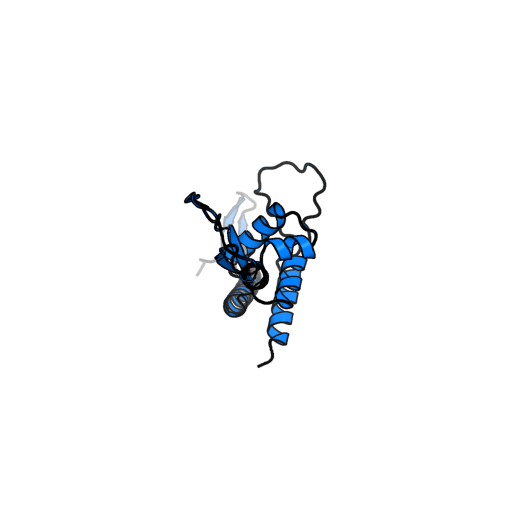TOM 1440 C C . CYS A 1 176 ? -19.495 14.861 46.982 1.00 35.28 176 CYS A C 1
ATOM 1442 O O . CYS A 1 176 ? -18.550 15.517 46.483 1.00 35.28 176 CYS A O 1
#

pLDDT: mean 76.81, std 20.74, range [30.67, 97.44]

Solvent-accessible surface area (backbone atoms only — not comparable to full-atom values): 10918 Å² total; per-residue (Å²): 133,80,63,61,67,57,42,52,49,52,53,50,49,26,60,75,77,29,34,75,60,69,95,64,74,97,86,66,81,92,71,74,97,70,86,53,58,40,50,58,29,53,53,53,53,54,41,67,76,46,77,66,41,45,53,70,56,53,21,60,76,69,72,44,58,62,72,58,50,53,52,53,50,50,52,33,42,75,67,39,39,34,48,77,48,78,45,73,44,61,80,81,76,81,46,71,73,57,58,66,67,62,73,78,67,76,94,84,84,83,90,76,95,69,87,72,74,74,72,58,48,73,46,50,31,35,30,69,33,67,68,48,35,51,53,48,53,52,49,52,53,51,50,53,55,47,52,57,47,54,63,55,55,66,73,60,89,61,68,66,47,58,41,91,89,75,68,52,75,41,70,76,83,82,87,129

Sequence (176 aa):
MSIEPFNRLVKLAARAFYDDITTKGDNQPKSGRSDNRGIAVVILDALTRRQWVREEDLAKDLKLHTKQLRRTLRFFEEEKLITRDHRKEGAKGAKVYNSAVAATVDILQNGKEGDDKIKMHTHSYCCLDYAQIYDVVRYRLHRMKKKLRDELDNKNTVQEYICPNCGKRFCLQYCC

Mean predicted aligned error: 14.58 Å

Radius of gyration: 28.19 Å; Cα contacts (8 Å, |Δi|>4): 150; chains: 1; bounding box: 76×50×87 Å

Secondary structure (DSSP, 8-state):
--SHHHHHHHHHHHHHHSTT---S-S-----S----TTHHHHHHHHHTT-SSEEHHHHHHHTT--HHHHHHHHHHHHHTTSEEEEEEEE-STTSSHHHHHHGGGS---------------EEEEEEEE-HHHHHHHHHHHHHHHHHHHHHHHHTTSS--EEE-TTT--EEES----

Organism: Solanum tuberosum (NCBI:txid4113)

InterPro domains:
  IPR002853 Transcription initiation factor IIE subunit alpha, N-terminal [SM00531] (38-175)
  IPR017919 Transcription factor TFE/TFIIEalpha HTH domain [PS51344] (6-138)
  IPR024550 TFIIEalpha/SarR/Rpc3 HTH domain [PF02002] (40-97)
  IPR036390 Winged helix DNA-binding domain superfamily [SSF46785] (40-97)
  IPR039997 Transcription factor E [PTHR13097] (2-170)

Nearest PDB structures (foldseek):
  8s55-assembly1_W  TM=8.017E-01  e=7.361E-08  Homo sapiens
  6o9l-assembly1_Q  TM=8.200E-01  e=5.731E-06  Homo sapiens
  5oqj-assembly1_W  TM=7.864E-01  e=1.115E-05  Saccharomyces cerevisiae S288C
  5oqm-assembly1_W  TM=7.864E-01  e=1.115E-05  Saccharomyces cerevisiae
  5f7q-assembly1_J  TM=6.572E-01  e=1.314E-01  Listeria monocytogenes EGD-e

Foldseek 3Di:
DDCVVLLVLLLVCCVPPPQDDDLDPPPDDDDDDDCCGCVLSVLSNVQSVDFWDWLVVSCVVSVHDSVSSVSSVVVCVVLLFKDKDKDFDFPPPPCPVVVVVVPPDDDDDDDDPDPPPRPRDIIMIMHTDSVSSVVSVVVVVVVVVVVVVVVVVVVPAFPQDQDPVPRDTDGPPDDD